Protein AF-A0A1B9I381-F1 (afdb_monomer)

Mean predicted aligned error: 9.07 Å

Nearest PDB structures (foldseek):
  4pc4-assembly4_D  TM=5.841E-01  e=3.703E-03  Bombyx mori
  6uft-assembly1_A  TM=6.004E-01  e=4.016E-01  Clostridium botulinum
  6qns-assembly1_A  TM=5.391E-01  e=5.257E-01  Clostridium botulinum
  1s0c-assembly1_A  TM=5.369E-01  e=7.262E-01  Clostridium botulinum

Secondary structure (DSSP, 8-state):
---------------PPPPB-EEEGGGTTSEEEEEGGG--STTEEEEEEE---TTSS-HHHHTTS-EE---TT--S-B--EETT-SS-EEEE--SSS-SS-S--EEEEPPSSS--GGG-EEE-TT-BEEE--SSGGG-EEEEEE-SPPTT--TTTTT-BEEEEEE--S-TTSBEEE-

Sequence (177 aa):
MFVKALFGLLPFLSSALAVMMISPVASEGELCLTVKDKQAIAGAKVQLEPCLVEADSSISKSKYQQWNDINKNGEGLQQIVLANSGDKLCLDKGADDSEFGSGLTIENCGNPKPTPAQLWLYREQQWLMTSFDDESRWRCLDAELESTANDSQKDRNVKDVRTYTCGATSNQSWDIQ

pLDDT: mean 81.0, std 16.48, range [39.28, 96.62]

Foldseek 3Di:
DDDDDDPDDDPPPPPDWDKKWKAQVVCVQQWTWFFPPLDPAAPTAIWIAGQDDPVPPPPSRNLRRIWTFDDQVWDFWTWIFRPPDPATWTWFQADPPDLFHPHTHIHHADPPDGDLRRTWTQDPLQWTWGDDPDPQSIWTWFWQQDDDPPDDPVCNRITGITTHHDDSDSRRHIDMD

InterPro domains:
  IPR035992 Ricin B-like lectins [SSF50370] (28-176)

Structure (mmCIF, N/CA/C/O backbone):
data_AF-A0A1B9I381-F1
#
_entry.id   AF-A0A1B9I381-F1
#
loop_
_atom_site.group_PDB
_atom_site.id
_atom_site.type_symbol
_atom_site.label_atom_id
_atom_site.label_alt_id
_atom_site.label_comp_id
_atom_site.label_asym_id
_atom_site.label_entity_id
_atom_site.label_seq_id
_atom_site.pdbx_PDB_ins_code
_atom_site.Cartn_x
_atom_site.Cartn_y
_atom_site.Cartn_z
_atom_site.occupancy
_atom_site.B_iso_or_equiv
_atom_site.auth_seq_id
_atom_site.auth_comp_id
_atom_site.auth_asym_id
_atom_site.auth_atom_id
_atom_site.pdbx_PDB_model_num
ATOM 1 N N . MET A 1 1 ? 21.183 39.386 48.872 1.00 42.75 1 MET A N 1
ATOM 2 C CA . MET A 1 1 ? 21.364 38.964 47.466 1.00 42.75 1 MET A CA 1
ATOM 3 C C . MET A 1 1 ? 20.235 38.004 47.125 1.00 42.75 1 MET A C 1
ATOM 5 O O . MET A 1 1 ? 20.178 36.944 47.727 1.00 42.75 1 MET A O 1
ATOM 9 N N . PHE A 1 2 ? 19.299 38.398 46.258 1.00 3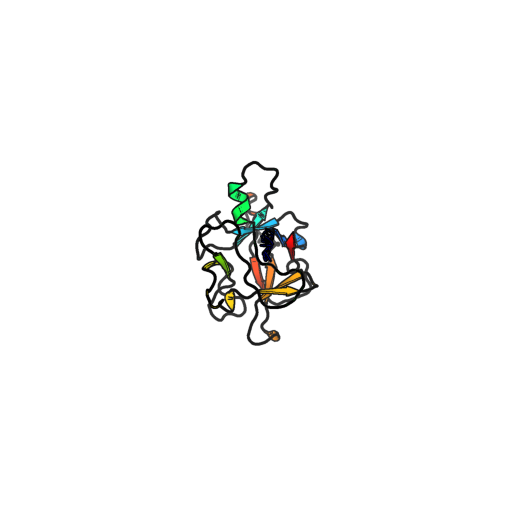9.28 2 PHE A N 1
ATOM 10 C CA . PHE A 1 2 ? 18.191 37.540 45.822 1.00 39.28 2 PHE A CA 1
ATOM 11 C C . PHE A 1 2 ? 18.537 36.919 44.468 1.00 39.28 2 PHE A C 1
ATOM 13 O O . PHE A 1 2 ? 18.754 37.636 43.493 1.00 39.28 2 PHE A O 1
ATOM 20 N N . VAL A 1 3 ? 18.595 35.590 44.424 1.00 43.41 3 VAL A N 1
ATOM 21 C CA . VAL A 1 3 ? 18.757 34.805 43.198 1.00 43.41 3 VAL A CA 1
ATOM 22 C C . VAL A 1 3 ? 17.397 34.774 42.496 1.00 43.41 3 VAL A C 1
ATOM 24 O O . VAL A 1 3 ? 16.466 34.130 42.973 1.00 43.41 3 VAL A O 1
ATOM 27 N N . LYS A 1 4 ? 17.251 35.509 41.388 1.00 45.97 4 LYS A N 1
ATOM 28 C CA . LYS A 1 4 ? 16.092 35.377 40.494 1.00 45.97 4 LYS A CA 1
ATOM 29 C C . LYS A 1 4 ? 16.303 34.144 39.616 1.00 45.97 4 LYS A C 1
ATOM 31 O O . LYS A 1 4 ? 17.108 34.182 38.692 1.00 45.97 4 LYS A O 1
ATOM 36 N N . ALA A 1 5 ? 15.582 33.068 39.908 1.00 51.03 5 ALA A N 1
ATOM 37 C CA . ALA A 1 5 ? 15.451 31.935 39.003 1.00 51.03 5 ALA A CA 1
ATOM 38 C C . ALA A 1 5 ? 14.494 32.318 37.860 1.00 51.03 5 ALA A C 1
ATOM 40 O O . ALA A 1 5 ? 13.307 32.547 38.092 1.00 51.03 5 ALA A O 1
ATOM 41 N N . LEU A 1 6 ? 15.015 32.417 36.635 1.00 48.12 6 LEU A N 1
ATOM 42 C CA . LEU A 1 6 ? 14.191 32.413 35.429 1.00 48.12 6 LEU A CA 1
ATOM 43 C C . LEU A 1 6 ? 13.782 30.964 35.143 1.00 48.12 6 LEU A C 1
ATOM 45 O O . LEU A 1 6 ? 14.604 30.160 34.711 1.00 48.12 6 LEU A O 1
ATOM 49 N N . PHE A 1 7 ? 12.508 30.642 35.354 1.00 51.91 7 PHE A N 1
ATOM 50 C CA . PHE A 1 7 ? 11.889 29.472 34.740 1.00 51.91 7 PHE A CA 1
ATOM 51 C C . PHE A 1 7 ? 11.556 29.827 33.289 1.00 51.91 7 PHE A C 1
ATOM 53 O O . PHE A 1 7 ? 10.558 30.488 33.008 1.00 51.91 7 PHE A O 1
ATOM 60 N N . GLY A 1 8 ? 12.438 29.436 32.370 1.00 46.78 8 GLY A N 1
ATOM 61 C CA . GLY A 1 8 ? 12.152 29.451 30.942 1.00 46.78 8 GLY A CA 1
ATOM 62 C C . GLY A 1 8 ? 11.140 28.356 30.617 1.00 46.78 8 GLY A C 1
ATOM 63 O O . GLY A 1 8 ? 11.456 27.173 30.709 1.00 46.78 8 GLY A O 1
ATOM 64 N N . LEU A 1 9 ? 9.921 28.756 30.258 1.00 52.53 9 LEU A N 1
ATOM 65 C CA . LEU A 1 9 ? 8.936 27.894 29.611 1.00 52.53 9 LEU A CA 1
ATOM 66 C C . LEU A 1 9 ? 9.490 27.486 28.242 1.00 52.53 9 LEU A C 1
ATOM 68 O O . LEU A 1 9 ? 9.530 28.298 27.319 1.00 52.53 9 LEU A O 1
ATOM 72 N N . LEU A 1 10 ? 9.941 26.238 28.119 1.00 49.81 10 LEU A N 1
ATOM 73 C CA . LEU A 1 10 ? 10.184 25.625 26.818 1.00 49.81 10 LEU A CA 1
ATOM 74 C C . LEU A 1 10 ? 8.829 25.466 26.110 1.00 49.81 10 LEU A C 1
ATOM 76 O O . LEU A 1 10 ? 7.930 24.842 26.681 1.00 49.81 10 LEU A O 1
ATOM 80 N N . PRO A 1 11 ? 8.644 26.008 24.894 1.00 50.44 11 PRO A N 1
ATOM 81 C CA . PRO A 1 11 ? 7.476 25.681 24.100 1.00 50.44 11 PRO A CA 1
ATOM 82 C C . PRO A 1 11 ? 7.588 24.210 23.696 1.00 50.44 11 PRO A C 1
ATOM 84 O O . PRO A 1 11 ? 8.523 23.813 23.000 1.00 50.44 11 PRO A O 1
ATOM 87 N N . PHE A 1 12 ? 6.641 23.391 24.147 1.00 47.53 12 PHE A N 1
ATOM 88 C CA . PHE A 1 12 ? 6.425 22.073 23.568 1.00 47.53 12 PHE A CA 1
ATOM 89 C C . PHE A 1 12 ? 6.021 22.289 22.107 1.00 47.53 12 PHE A C 1
ATOM 91 O O . PHE A 1 12 ? 4.885 22.661 21.813 1.00 47.53 12 PHE A O 1
ATOM 98 N N . LEU A 1 13 ? 6.972 22.115 21.189 1.00 43.28 13 LEU A N 1
ATOM 99 C CA . LEU A 1 13 ? 6.688 21.955 19.770 1.00 43.28 13 LEU A CA 1
ATOM 100 C C . LEU A 1 13 ? 5.905 20.648 19.634 1.00 43.28 13 LEU A C 1
ATOM 102 O O . LEU A 1 13 ? 6.479 19.564 19.601 1.00 43.28 13 LEU A O 1
ATOM 106 N N . SER A 1 14 ? 4.579 20.753 19.639 1.00 43.62 14 SER A N 1
ATOM 107 C CA . SER A 1 14 ? 3.701 19.650 19.278 1.00 43.62 14 SER A CA 1
ATOM 108 C C . SER A 1 14 ? 3.928 19.369 17.796 1.00 43.62 14 SER A C 1
ATOM 110 O O . SER A 1 14 ? 3.407 20.090 16.948 1.00 43.62 14 SER A O 1
ATOM 112 N N . SER A 1 15 ? 4.744 18.365 17.476 1.00 49.31 15 SER A N 1
ATOM 113 C CA . SER A 1 15 ? 4.882 17.853 16.115 1.00 49.31 15 SER A CA 1
ATOM 114 C C . SER A 1 15 ? 3.515 17.341 15.668 1.00 49.31 15 SER A C 1
ATOM 116 O O . SER A 1 15 ? 3.093 16.258 16.067 1.00 49.31 15 SER A O 1
ATOM 118 N N . ALA A 1 16 ? 2.778 18.146 14.904 1.00 55.69 16 ALA A N 1
ATOM 119 C CA . ALA A 1 16 ? 1.582 17.672 14.230 1.00 55.69 16 ALA A CA 1
ATOM 120 C C . ALA A 1 16 ? 2.017 16.560 13.268 1.00 55.69 16 ALA A C 1
ATOM 122 O O . ALA A 1 16 ? 2.850 16.797 12.392 1.00 55.69 16 ALA A O 1
ATOM 123 N N . LEU A 1 17 ? 1.511 15.343 13.473 1.00 64.19 17 LEU A N 1
ATOM 124 C CA . LEU A 1 17 ? 1.692 14.265 12.508 1.00 64.19 17 LEU A CA 1
ATOM 125 C C . LEU A 1 17 ? 1.019 14.705 11.207 1.00 64.19 17 LEU A C 1
ATOM 127 O O . LEU A 1 17 ? -0.155 15.079 11.212 1.00 64.19 17 LEU A O 1
ATOM 131 N N . ALA A 1 18 ? 1.781 14.721 10.116 1.00 70.31 18 ALA A N 1
ATOM 132 C CA . ALA A 1 18 ? 1.242 15.036 8.805 1.00 70.31 18 ALA A CA 1
ATOM 133 C C . ALA A 1 18 ? 0.369 13.865 8.342 1.00 70.31 18 ALA A C 1
ATOM 135 O O . ALA A 1 18 ? 0.866 12.750 8.182 1.00 70.31 18 ALA A O 1
ATOM 136 N N . VAL A 1 19 ? -0.920 14.145 8.156 1.00 82.56 19 VAL A N 1
ATOM 137 C CA . VAL A 1 19 ? -1.882 13.228 7.546 1.00 82.56 19 VAL A CA 1
ATOM 138 C C . VAL A 1 19 ? -1.735 13.326 6.037 1.00 82.56 19 VAL A C 1
ATOM 140 O O . VAL A 1 19 ? -1.750 14.432 5.502 1.00 82.56 19 VAL A O 1
ATOM 143 N N . MET A 1 20 ? -1.589 12.183 5.376 1.00 88.94 20 MET A N 1
ATOM 144 C CA . MET A 1 20 ? -1.297 12.092 3.951 1.00 88.94 20 MET A CA 1
ATOM 145 C C . MET A 1 20 ? -2.285 11.179 3.226 1.00 88.94 20 MET A C 1
ATOM 147 O O . MET A 1 20 ? -2.812 10.230 3.807 1.00 88.94 20 MET A O 1
ATOM 151 N N . MET A 1 21 ? -2.500 11.428 1.939 1.00 91.69 21 MET A N 1
ATOM 152 C CA . MET A 1 21 ? -3.136 10.479 1.023 1.00 91.69 21 MET A CA 1
ATOM 153 C C . MET A 1 21 ? -2.066 9.753 0.207 1.00 91.69 21 MET A C 1
ATOM 155 O O . MET A 1 21 ? -1.033 10.330 -0.125 1.00 91.69 21 MET A O 1
ATOM 159 N N . ILE A 1 22 ? -2.311 8.483 -0.116 1.00 94.56 22 ILE A N 1
ATOM 160 C CA . ILE A 1 22 ? -1.420 7.665 -0.948 1.00 94.56 22 ILE A CA 1
ATOM 161 C C . ILE A 1 22 ? -2.163 7.342 -2.244 1.00 94.56 22 ILE A C 1
ATOM 163 O O . ILE A 1 22 ? -3.204 6.687 -2.197 1.00 94.56 22 ILE A O 1
ATOM 167 N N . SER A 1 23 ? -1.643 7.778 -3.388 1.00 94.69 23 SER A N 1
ATOM 168 C CA . SER A 1 23 ? -2.262 7.603 -4.708 1.00 94.69 23 SER A CA 1
ATOM 169 C C . SER A 1 23 ? -1.253 7.034 -5.706 1.00 94.69 23 SER A C 1
ATOM 171 O O . SER A 1 23 ? -0.111 7.485 -5.717 1.00 94.69 23 SER A O 1
ATOM 173 N N . PRO A 1 24 ? -1.601 6.049 -6.553 1.00 94.44 24 PRO A N 1
ATOM 174 C CA . PRO A 1 24 ? -0.678 5.592 -7.579 1.00 94.44 24 PRO A CA 1
ATOM 175 C C . PRO A 1 24 ? -0.537 6.668 -8.658 1.00 94.44 24 PRO A C 1
ATOM 177 O O . PRO A 1 24 ? -1.535 7.199 -9.153 1.00 94.44 24 PRO A O 1
ATOM 180 N N . VAL A 1 25 ? 0.699 6.939 -9.081 1.00 93.94 25 VAL A N 1
ATOM 181 C CA . VAL A 1 25 ? 1.025 7.939 -10.113 1.00 93.94 25 VAL A CA 1
ATOM 182 C C . VAL A 1 25 ? 0.275 7.652 -11.415 1.00 93.94 25 VAL A C 1
ATOM 184 O O . VAL A 1 25 ? -0.209 8.574 -12.062 1.00 93.94 25 VAL A O 1
ATOM 187 N N . ALA A 1 26 ? 0.101 6.375 -11.770 1.00 91.06 26 ALA A N 1
ATOM 188 C CA . ALA A 1 26 ? -0.675 5.958 -12.939 1.00 91.06 26 ALA A CA 1
ATOM 189 C C . ALA A 1 26 ? -2.168 6.340 -12.905 1.00 91.06 26 ALA A C 1
ATOM 191 O O . ALA A 1 26 ? -2.816 6.290 -13.945 1.00 91.06 26 ALA A O 1
ATOM 192 N N . SER A 1 27 ? -2.720 6.693 -11.739 1.00 89.50 27 SER A N 1
ATOM 193 C CA . SER A 1 27 ? -4.096 7.195 -11.620 1.00 89.50 27 SER A CA 1
ATOM 194 C C . SER A 1 27 ? -4.200 8.718 -11.680 1.00 89.50 27 SER A C 1
ATOM 196 O O . SER A 1 27 ? -5.296 9.239 -11.534 1.00 89.50 27 SER A O 1
ATOM 198 N N . GLU A 1 28 ? -3.082 9.436 -11.831 1.00 88.00 28 GLU A N 1
ATOM 199 C CA . GLU A 1 28 ? -3.052 10.906 -11.901 1.00 88.00 28 GLU A CA 1
ATOM 200 C C . GLU A 1 28 ? -3.755 11.605 -10.713 1.00 88.00 28 GLU A C 1
ATOM 202 O O . G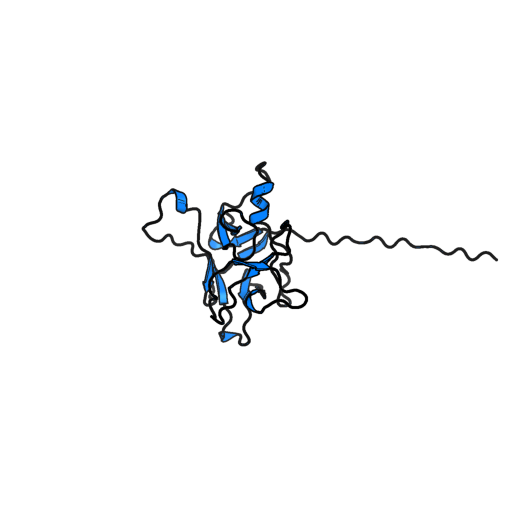LU A 1 28 ? -4.285 12.706 -10.843 1.00 88.00 28 GLU A O 1
ATOM 207 N N . GLY A 1 29 ? -3.753 10.974 -9.531 1.00 83.94 29 GLY A N 1
ATOM 208 C CA . GLY A 1 29 ? -4.399 11.504 -8.326 1.00 83.94 29 GLY A CA 1
ATOM 209 C C . GLY A 1 29 ? -5.899 11.208 -8.215 1.00 83.94 29 GLY A C 1
ATOM 210 O O . GLY A 1 29 ? -6.551 11.721 -7.307 1.00 83.94 29 GLY A O 1
ATOM 211 N N . GLU A 1 30 ? -6.472 10.394 -9.107 1.00 89.25 30 GLU A N 1
ATOM 212 C CA . GLU A 1 30 ? -7.898 10.053 -9.066 1.00 89.25 30 GLU A CA 1
ATOM 213 C C . GLU A 1 30 ? -8.227 8.985 -8.018 1.00 89.25 30 GLU A C 1
ATOM 215 O O . GLU A 1 30 ? -9.319 9.003 -7.446 1.00 89.25 30 GLU A O 1
ATOM 220 N N . LEU A 1 31 ? -7.303 8.054 -7.760 1.00 92.69 31 LEU A N 1
ATOM 221 C CA . LEU A 1 31 ? -7.517 6.920 -6.863 1.00 92.69 31 LEU A CA 1
ATOM 222 C C . LEU A 1 31 ? -6.604 6.983 -5.638 1.00 92.69 31 LEU A C 1
ATOM 224 O O . LEU A 1 31 ? -5.418 7.273 -5.753 1.00 92.69 31 LEU A O 1
ATOM 228 N N . CYS A 1 32 ? -7.143 6.655 -4.468 1.00 93.94 32 CYS A N 1
ATOM 229 C CA . CYS A 1 32 ? -6.448 6.698 -3.187 1.00 93.94 32 CYS A CA 1
ATOM 230 C C . CYS A 1 32 ? -6.507 5.344 -2.474 1.00 93.94 32 CYS A C 1
ATOM 232 O O . CYS A 1 32 ? -7.538 4.661 -2.475 1.00 93.94 32 CYS A O 1
ATOM 234 N N . LEU A 1 33 ? -5.409 4.985 -1.807 1.00 95.88 33 LEU A N 1
ATOM 235 C CA . LEU A 1 33 ? -5.308 3.812 -0.947 1.00 95.88 33 LEU A CA 1
ATOM 236 C C . LEU A 1 33 ? -6.311 3.929 0.203 1.00 95.88 33 LEU A C 1
ATOM 238 O O . LEU A 1 33 ? -6.211 4.818 1.047 1.00 95.88 33 LEU A O 1
ATOM 242 N N . THR A 1 34 ? -7.286 3.029 0.211 1.00 94.88 34 THR A N 1
ATOM 243 C CA . THR A 1 34 ? -8.494 3.105 1.027 1.00 94.88 34 THR A CA 1
ATOM 244 C C . THR A 1 34 ? -8.734 1.790 1.754 1.00 94.88 34 THR A C 1
ATOM 246 O O . THR A 1 34 ? -8.677 0.714 1.159 1.00 94.88 34 THR A O 1
ATOM 249 N N . VAL A 1 35 ? -9.085 1.860 3.035 1.00 95.12 35 VAL A N 1
ATOM 250 C CA . VAL A 1 35 ? -9.575 0.695 3.781 1.00 95.12 35 VAL A CA 1
ATOM 251 C C . VAL A 1 35 ? -10.949 0.286 3.252 1.00 95.12 35 VAL A C 1
ATOM 253 O O . VAL A 1 35 ? -11.915 1.057 3.306 1.00 95.12 35 VAL A O 1
ATOM 256 N N . LYS A 1 36 ? -11.034 -0.948 2.754 1.00 91.69 36 LYS A N 1
ATOM 257 C CA . LYS A 1 36 ? -12.227 -1.526 2.141 1.00 91.69 36 LYS A CA 1
ATOM 258 C C . LYS A 1 36 ? -13.410 -1.516 3.105 1.00 91.69 36 LYS A C 1
ATOM 260 O O . LYS A 1 36 ? -13.258 -1.643 4.320 1.00 91.69 36 LYS A O 1
ATOM 265 N N . ASP A 1 37 ? -14.602 -1.319 2.545 1.00 88.06 37 ASP A N 1
ATOM 266 C CA . ASP A 1 37 ? -15.884 -1.269 3.260 1.00 88.06 37 ASP A CA 1
ATOM 267 C C . ASP A 1 37 ? -15.958 -0.221 4.383 1.00 88.06 37 ASP A C 1
ATOM 269 O O . ASP A 1 37 ? -16.946 -0.169 5.118 1.00 88.06 37 ASP A O 1
ATOM 273 N N . LYS A 1 38 ? -14.950 0.659 4.497 1.00 87.25 38 LYS A N 1
ATOM 274 C CA . LYS A 1 38 ? -14.898 1.751 5.477 1.00 87.25 38 LYS A CA 1
ATOM 275 C C . LYS A 1 38 ? -14.963 1.211 6.909 1.00 87.25 38 LYS A C 1
ATOM 277 O O . LYS A 1 38 ? -15.620 1.775 7.787 1.00 87.25 38 LYS A O 1
ATOM 282 N N . GLN A 1 39 ? -14.251 0.109 7.149 1.00 88.69 39 GLN A N 1
ATOM 283 C CA . GLN A 1 39 ? -14.119 -0.525 8.460 1.00 88.69 39 GLN A CA 1
ATOM 284 C C . GLN A 1 39 ? -12.663 -0.488 8.920 1.00 88.69 39 GLN A C 1
ATOM 286 O O . GLN A 1 39 ? -11.832 -1.247 8.442 1.00 88.69 39 GLN A O 1
ATOM 291 N N . ALA A 1 40 ? -12.352 0.394 9.871 1.00 92.25 40 ALA A N 1
ATOM 292 C CA . ALA A 1 40 ? -11.022 0.496 10.468 1.00 92.25 40 ALA A CA 1
ATOM 293 C C . ALA A 1 40 ? -10.871 -0.544 11.592 1.00 92.25 40 ALA A C 1
ATOM 295 O O . ALA A 1 40 ? -10.905 -0.193 12.769 1.00 92.25 40 ALA A O 1
ATOM 296 N N . ILE A 1 41 ? -10.787 -1.821 11.215 1.00 93.88 41 ILE A N 1
ATOM 297 C CA . ILE A 1 41 ? -10.566 -2.960 12.115 1.00 93.88 41 ILE A CA 1
ATOM 298 C C . ILE A 1 41 ? -9.407 -3.810 11.592 1.00 93.88 41 ILE A C 1
ATOM 300 O O . ILE A 1 41 ? -9.190 -3.875 10.383 1.00 93.88 41 ILE A O 1
ATOM 304 N N . ALA A 1 42 ? -8.682 -4.472 12.491 1.00 94.88 42 ALA A N 1
ATOM 305 C CA . ALA A 1 42 ? -7.637 -5.421 12.115 1.00 94.88 42 ALA A CA 1
ATOM 306 C C . ALA A 1 42 ? -8.192 -6.524 11.186 1.00 94.88 42 ALA A C 1
ATOM 308 O O . ALA A 1 42 ? -9.300 -7.025 11.401 1.00 94.88 42 ALA A O 1
ATOM 309 N N . GLY A 1 43 ? -7.445 -6.865 10.138 1.00 94.50 43 GLY A N 1
ATOM 310 C CA . GLY A 1 43 ? -7.836 -7.793 9.078 1.00 94.50 43 GLY A CA 1
ATOM 311 C C . GLY A 1 43 ? -8.666 -7.173 7.950 1.00 94.50 43 GLY A C 1
ATOM 312 O O . GLY A 1 43 ? -8.949 -7.855 6.961 1.00 94.50 43 GLY A O 1
ATOM 313 N N . ALA A 1 44 ? -9.067 -5.899 8.048 1.00 95.31 44 ALA A N 1
ATOM 314 C CA . ALA A 1 44 ? -9.785 -5.244 6.958 1.00 95.31 44 ALA A CA 1
ATOM 315 C C . ALA A 1 44 ? -8.870 -5.072 5.740 1.00 95.31 44 ALA A C 1
ATOM 317 O O . ALA A 1 44 ? -7.724 -4.644 5.861 1.00 95.31 44 ALA A O 1
ATOM 318 N N . LYS A 1 45 ? -9.386 -5.405 4.553 1.00 95.44 45 LYS A N 1
ATOM 319 C CA . LYS A 1 45 ? -8.638 -5.295 3.295 1.00 95.44 45 LYS A CA 1
ATOM 320 C C . LYS A 1 45 ? -8.404 -3.841 2.901 1.00 95.44 45 LYS A C 1
ATOM 322 O O . LYS A 1 45 ? -9.158 -2.951 3.291 1.00 95.44 45 LYS A O 1
ATOM 327 N N . VAL A 1 46 ? -7.406 -3.625 2.057 1.00 95.38 46 VAL A N 1
ATOM 328 C CA . VAL A 1 46 ? -7.126 -2.331 1.429 1.00 95.38 46 VAL A CA 1
ATOM 329 C C . VAL A 1 46 ? -7.395 -2.427 -0.073 1.00 95.38 46 VAL A C 1
ATOM 331 O O . VAL A 1 46 ? -7.201 -3.479 -0.677 1.00 95.38 46 VAL A O 1
ATOM 334 N N . GLN A 1 47 ? -7.892 -1.346 -0.664 1.00 94.75 47 GLN A N 1
ATOM 335 C CA . GLN A 1 47 ? -8.169 -1.214 -2.094 1.00 94.75 47 GLN A CA 1
ATOM 336 C C . GLN A 1 47 ? -7.911 0.228 -2.542 1.00 94.75 47 GLN A C 1
ATOM 338 O O . GLN A 1 47 ? -7.576 1.091 -1.732 1.00 94.75 47 GLN A O 1
ATOM 343 N N . LEU A 1 48 ? -8.089 0.510 -3.822 1.00 94.12 48 LEU A N 1
ATOM 344 C CA . LEU A 1 48 ? -8.101 1.860 -4.365 1.00 94.12 48 LEU A CA 1
ATOM 345 C C . LEU A 1 48 ? -9.552 2.289 -4.603 1.00 94.12 48 LEU A C 1
ATOM 347 O O . LEU A 1 48 ? -10.313 1.563 -5.235 1.00 94.12 48 LEU A O 1
ATOM 351 N N . GLU A 1 49 ? -9.932 3.462 -4.103 1.00 92.44 49 GLU A N 1
ATOM 352 C CA . GLU A 1 49 ? -11.221 4.126 -4.369 1.00 92.44 49 GLU A CA 1
ATOM 353 C C . GLU A 1 49 ? -10.959 5.553 -4.862 1.00 92.44 49 GLU A C 1
ATOM 355 O O . GLU A 1 49 ? -9.855 6.054 -4.648 1.00 92.44 49 GLU A O 1
ATOM 360 N N . PRO A 1 50 ? -11.948 6.255 -5.450 1.00 91.38 50 PRO A N 1
ATOM 361 C CA . PRO A 1 50 ? -11.800 7.671 -5.747 1.00 91.38 50 PRO A CA 1
ATOM 362 C C . PRO A 1 50 ? -11.337 8.456 -4.519 1.00 91.38 50 PRO A C 1
ATOM 364 O O . PRO A 1 50 ? -11.879 8.281 -3.419 1.00 91.38 50 PRO A O 1
ATOM 367 N N . CYS A 1 51 ? -10.338 9.312 -4.712 1.00 88.75 51 CYS A N 1
ATOM 368 C CA . CYS A 1 51 ? -9.840 10.182 -3.657 1.00 88.75 51 CYS A CA 1
ATOM 369 C C . CYS A 1 51 ? -10.957 11.107 -3.159 1.00 88.75 51 CYS A C 1
ATOM 371 O O . CYS A 1 51 ? -11.613 11.808 -3.933 1.00 88.75 51 CYS A O 1
ATOM 373 N N . LEU A 1 52 ? -11.184 11.115 -1.848 1.00 86.06 52 LEU A N 1
ATOM 374 C CA . LEU A 1 52 ? -12.149 11.995 -1.203 1.00 86.06 52 LEU A CA 1
ATOM 375 C C . LEU A 1 52 ? -11.443 13.293 -0.813 1.00 86.06 52 LEU A C 1
ATOM 377 O O . LEU A 1 52 ? -10.765 13.361 0.210 1.00 86.06 52 LEU A O 1
ATOM 381 N N . VAL A 1 53 ? -11.612 14.333 -1.629 1.00 70.06 53 VAL A N 1
ATOM 382 C CA . VAL A 1 53 ? -11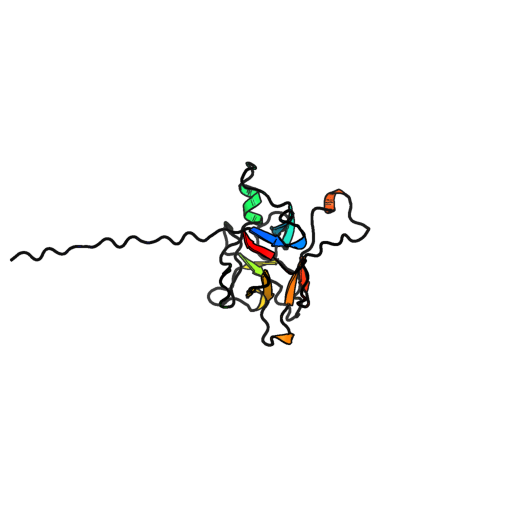.072 15.665 -1.332 1.00 70.06 53 VAL A CA 1
ATOM 383 C C . VAL A 1 53 ? -11.843 16.278 -0.156 1.00 70.06 53 VAL A C 1
ATOM 385 O O . VAL A 1 53 ? -13.072 16.220 -0.117 1.00 70.06 53 VAL A O 1
ATOM 388 N N . GLU A 1 54 ? -11.136 16.914 0.785 1.00 58.00 54 GLU A N 1
ATOM 389 C CA . GLU A 1 54 ? -11.695 17.494 2.025 1.00 58.00 54 GLU A CA 1
ATOM 390 C C . GLU A 1 54 ? -1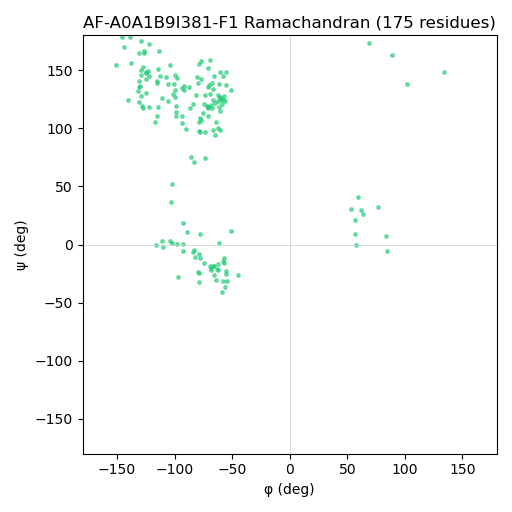2.819 18.533 1.821 1.00 58.00 54 GLU A C 1
ATOM 392 O O . GLU A 1 54 ? -13.506 18.899 2.774 1.00 58.00 54 GLU A O 1
ATOM 397 N N . ALA A 1 55 ? -13.038 19.000 0.587 1.00 51.75 55 ALA A N 1
ATOM 398 C CA . ALA A 1 55 ? -14.132 19.903 0.236 1.00 51.75 55 ALA A CA 1
ATOM 399 C C . ALA A 1 55 ? -15.520 19.242 0.329 1.00 51.75 55 ALA A C 1
ATOM 401 O O . ALA A 1 55 ? -16.519 19.947 0.491 1.00 51.75 55 ALA A O 1
ATOM 402 N N . ASP A 1 56 ? -15.597 17.909 0.257 1.00 50.06 56 ASP A N 1
ATOM 403 C CA . ASP A 1 56 ? -16.854 17.195 0.435 1.00 50.06 56 ASP A CA 1
ATOM 404 C C . ASP A 1 56 ? -17.100 16.923 1.922 1.00 50.06 56 ASP A C 1
ATOM 406 O O . ASP A 1 56 ? -16.372 16.187 2.584 1.00 50.06 56 ASP A O 1
ATOM 410 N N . SER A 1 57 ? -18.185 17.507 2.434 1.00 41.66 57 SER A N 1
ATOM 411 C CA . SER A 1 57 ? -18.703 17.486 3.818 1.00 41.66 57 SER A CA 1
ATOM 412 C C . SER A 1 57 ? -18.870 16.114 4.515 1.00 41.66 57 SER A C 1
ATOM 414 O O . SER A 1 57 ? -19.449 16.031 5.597 1.00 41.66 57 SER A O 1
ATOM 416 N N . SER A 1 58 ? -18.333 15.027 3.959 1.00 52.34 58 SER A N 1
ATOM 417 C CA . SER A 1 58 ? -18.234 13.707 4.585 1.00 52.34 58 SER A CA 1
ATOM 418 C C . SER A 1 58 ? -16.827 13.412 5.123 1.00 52.34 58 SER A C 1
ATOM 420 O O . SER A 1 58 ? -16.275 12.341 4.881 1.00 52.34 58 SER A O 1
ATOM 422 N N . ILE A 1 59 ? -16.276 14.328 5.929 1.00 56.44 59 ILE A N 1
ATOM 423 C CA . ILE A 1 59 ? -14.997 14.188 6.670 1.00 56.44 59 ILE A CA 1
ATOM 424 C C . ILE A 1 59 ? -14.873 12.814 7.369 1.00 56.44 59 ILE A C 1
ATOM 426 O O . ILE A 1 59 ? -13.786 12.278 7.559 1.00 56.44 59 ILE A O 1
ATOM 430 N N . SER A 1 60 ? -15.995 12.171 7.713 1.00 62.09 60 SER A N 1
ATOM 431 C CA . SER A 1 60 ? -16.000 10.834 8.313 1.00 62.09 60 SER A CA 1
ATOM 432 C C . SER A 1 60 ? -15.545 9.700 7.384 1.00 62.09 60 SER A C 1
ATOM 434 O O . SER A 1 60 ? -15.242 8.621 7.889 1.00 62.09 60 SER A O 1
ATOM 436 N N . LYS A 1 61 ? -15.579 9.878 6.056 1.00 64.88 61 LYS A N 1
ATOM 437 C CA . LYS A 1 61 ? -15.209 8.852 5.066 1.00 64.88 61 LYS A CA 1
ATOM 438 C C . LYS A 1 61 ? -13.772 9.007 4.570 1.00 64.88 61 LYS A C 1
ATOM 440 O O . LYS A 1 61 ? -13.161 7.996 4.243 1.00 64.88 61 LYS A O 1
ATOM 445 N N . SER A 1 62 ? -13.219 10.220 4.564 1.00 78.81 62 SER A N 1
ATOM 446 C CA . SER A 1 62 ? -11.818 10.442 4.182 1.00 78.81 62 SER A CA 1
ATOM 447 C C . SER A 1 62 ? -10.839 9.801 5.167 1.00 78.81 62 SER A C 1
ATOM 449 O O . SER A 1 62 ? -9.772 9.372 4.753 1.00 78.81 62 SER A O 1
ATOM 451 N N . LYS A 1 63 ? -11.219 9.604 6.440 1.00 86.62 63 LYS A N 1
ATOM 452 C CA . LYS A 1 63 ? -10.369 8.930 7.445 1.00 86.62 63 LYS A CA 1
ATOM 453 C C . LYS A 1 63 ? -9.888 7.526 7.045 1.00 86.62 63 LYS A C 1
ATOM 455 O O . LYS A 1 63 ? -8.888 7.059 7.564 1.00 86.62 63 LYS A O 1
ATOM 460 N N . TYR A 1 64 ? -10.592 6.846 6.137 1.00 92.19 64 TYR A N 1
ATOM 461 C CA . TYR A 1 64 ? -10.195 5.526 5.629 1.00 92.19 64 TYR A CA 1
ATOM 462 C C . TYR A 1 64 ? -9.162 5.599 4.494 1.00 92.19 64 TYR A C 1
ATOM 464 O O . TYR A 1 64 ? -8.721 4.555 4.026 1.00 92.19 64 TYR A O 1
ATOM 472 N N . GLN A 1 65 ? -8.819 6.808 4.044 1.00 93.00 65 GLN A N 1
ATOM 473 C CA . GLN A 1 65 ? -7.841 7.119 2.992 1.00 93.00 65 GLN A CA 1
ATOM 474 C C . GLN A 1 65 ? -6.647 7.925 3.522 1.00 93.00 65 GLN A C 1
ATOM 476 O O . GLN A 1 65 ? -5.764 8.314 2.762 1.00 93.00 65 GLN A O 1
ATOM 481 N N . GLN A 1 66 ? -6.655 8.225 4.820 1.00 92.25 66 GLN A N 1
ATOM 482 C CA . GLN A 1 66 ? -5.692 9.088 5.480 1.00 92.25 66 GLN A CA 1
ATOM 483 C C . GLN A 1 66 ? -4.646 8.236 6.195 1.00 92.25 66 GLN A C 1
ATOM 485 O O . GLN A 1 66 ? -4.989 7.380 7.007 1.00 92.25 66 GLN A O 1
ATOM 490 N N . TRP A 1 67 ? -3.374 8.496 5.923 1.00 93.62 67 TRP A N 1
ATOM 491 C CA . TRP A 1 67 ? -2.237 7.716 6.401 1.00 93.62 67 TRP A CA 1
ATOM 492 C C . TRP A 1 67 ? -1.189 8.626 7.052 1.00 93.62 67 TRP A C 1
ATOM 494 O O . TRP A 1 67 ? -0.996 9.763 6.637 1.00 93.62 67 TRP A O 1
ATOM 504 N N . ASN A 1 68 ? -0.510 8.124 8.076 1.00 92.06 68 ASN A N 1
ATOM 505 C CA . ASN A 1 68 ? 0.510 8.815 8.863 1.00 92.06 68 ASN A CA 1
ATOM 506 C C . ASN A 1 68 ? 1.843 8.054 8.815 1.00 92.06 68 ASN A C 1
ATOM 508 O O . ASN A 1 68 ? 1.914 6.911 8.358 1.00 92.06 68 ASN A O 1
ATOM 512 N N . ASP A 1 69 ? 2.878 8.687 9.373 1.00 86.56 69 ASP A N 1
ATOM 513 C CA . ASP A 1 69 ? 4.202 8.103 9.631 1.00 86.56 69 ASP A CA 1
ATOM 514 C C . ASP A 1 69 ? 4.973 7.687 8.362 1.00 86.56 69 ASP A C 1
ATOM 516 O O . ASP A 1 69 ? 5.856 6.833 8.407 1.00 86.56 69 ASP A O 1
ATOM 520 N N . ILE A 1 70 ? 4.689 8.340 7.226 1.00 86.62 70 ILE A N 1
ATOM 521 C CA . ILE A 1 70 ? 5.409 8.109 5.970 1.00 86.62 70 ILE A CA 1
ATOM 522 C C . ILE A 1 70 ? 6.572 9.100 5.815 1.00 86.62 70 ILE A C 1
ATOM 524 O O . ILE A 1 70 ? 6.400 10.275 5.491 1.00 86.62 70 ILE A O 1
ATOM 528 N N . ASN A 1 71 ? 7.790 8.621 6.028 1.00 85.31 71 ASN A N 1
ATOM 529 C CA . ASN A 1 71 ? 9.042 9.326 5.801 1.00 85.31 71 ASN A CA 1
ATOM 530 C C . ASN A 1 71 ? 9.344 9.433 4.298 1.00 85.31 71 ASN A C 1
ATOM 532 O O . ASN A 1 71 ? 9.917 8.527 3.689 1.00 85.31 71 ASN A O 1
ATOM 536 N N . LYS A 1 72 ? 8.993 10.582 3.708 1.00 79.62 72 LYS A N 1
ATOM 537 C CA . LYS A 1 72 ? 9.309 10.914 2.306 1.00 79.62 72 LYS A CA 1
ATOM 538 C C . LYS A 1 72 ? 10.806 11.166 2.065 1.00 79.62 72 LYS A C 1
ATOM 540 O O . LYS A 1 72 ? 11.252 11.089 0.928 1.00 79.62 72 LYS A O 1
ATOM 545 N N . ASN A 1 73 ? 11.577 11.443 3.121 1.00 71.62 73 ASN A N 1
ATOM 546 C CA . ASN A 1 73 ? 12.988 11.835 3.035 1.00 71.62 73 ASN A CA 1
ATOM 547 C C . ASN A 1 73 ? 13.957 10.639 3.055 1.00 71.62 73 ASN A C 1
ATOM 549 O O . ASN A 1 73 ? 15.163 10.834 3.157 1.00 71.62 73 ASN A O 1
ATOM 553 N N . GLY A 1 74 ? 13.439 9.412 2.923 1.00 61.88 74 GLY A N 1
ATOM 554 C CA . GLY A 1 74 ? 14.220 8.287 2.411 1.00 61.88 74 GLY A CA 1
ATOM 555 C C . GLY A 1 74 ? 15.224 7.648 3.369 1.00 61.88 74 GLY A C 1
ATOM 556 O O . GLY A 1 74 ? 16.234 7.122 2.904 1.00 61.88 74 GLY A O 1
ATOM 557 N N . GLU A 1 75 ? 14.951 7.613 4.675 1.00 69.38 75 GLU A N 1
ATOM 558 C CA . GLU A 1 75 ? 15.784 6.850 5.612 1.00 69.38 75 GLU A CA 1
ATOM 559 C C . GLU A 1 75 ? 14.948 5.901 6.480 1.00 69.38 75 GLU A C 1
ATOM 561 O O . GLU A 1 75 ? 14.100 6.325 7.266 1.00 69.38 75 GLU A O 1
ATOM 566 N N . GLY A 1 76 ? 15.241 4.603 6.352 1.00 83.19 76 GLY A N 1
ATOM 567 C CA . GLY A 1 76 ? 14.772 3.556 7.258 1.00 83.19 76 GLY A CA 1
ATOM 568 C C . GLY A 1 76 ? 13.431 2.912 6.907 1.00 83.19 76 GLY A C 1
ATOM 569 O O . GLY A 1 76 ? 12.642 3.412 6.110 1.00 83.19 76 GLY A O 1
ATOM 570 N N . LEU A 1 77 ? 13.200 1.754 7.526 1.00 89.75 77 LEU A N 1
ATOM 571 C CA . LEU A 1 77 ? 11.917 1.064 7.482 1.00 89.75 77 LEU A CA 1
ATOM 572 C C . LEU A 1 77 ? 10.922 1.731 8.430 1.00 89.75 77 LEU A C 1
ATOM 574 O O . LEU A 1 77 ? 11.284 2.114 9.543 1.00 89.75 77 LEU A O 1
ATOM 578 N N . GLN A 1 78 ? 9.666 1.803 8.007 1.00 91.12 78 GLN A N 1
ATOM 579 C CA . GLN A 1 78 ? 8.596 2.481 8.726 1.00 91.12 78 GLN A CA 1
ATOM 580 C C . GLN A 1 78 ? 7.299 1.686 8.719 1.00 91.12 78 GLN A C 1
ATOM 582 O O . GLN A 1 78 ? 7.039 0.883 7.826 1.00 91.12 78 GLN A O 1
ATOM 587 N N . GLN A 1 79 ? 6.465 1.961 9.712 1.00 93.25 79 GLN A N 1
ATOM 588 C CA . GLN A 1 79 ? 5.064 1.576 9.693 1.00 93.25 79 GLN A CA 1
ATOM 589 C C . GLN A 1 79 ? 4.259 2.678 9.007 1.00 93.25 79 GLN A C 1
ATOM 591 O O . GLN A 1 79 ? 4.452 3.849 9.310 1.00 93.25 79 GLN A O 1
ATOM 596 N N . ILE A 1 80 ? 3.337 2.302 8.125 1.00 94.94 80 ILE A N 1
ATOM 597 C CA . ILE A 1 80 ? 2.381 3.236 7.519 1.00 94.94 80 ILE A CA 1
ATOM 598 C C . ILE A 1 80 ? 1.078 3.093 8.292 1.00 94.94 80 ILE A C 1
ATOM 600 O O . ILE A 1 80 ? 0.445 2.038 8.252 1.00 94.94 80 ILE A O 1
ATOM 604 N N . VAL A 1 81 ? 0.715 4.124 9.049 1.00 95.31 81 VAL A N 1
ATOM 605 C CA . VAL A 1 81 ? -0.357 4.051 10.052 1.00 95.31 81 VAL A CA 1
ATOM 606 C C . VAL A 1 81 ? -1.632 4.654 9.481 1.00 95.31 81 VAL A C 1
ATOM 608 O O . VAL A 1 81 ? -1.593 5.753 8.941 1.00 95.31 81 VAL A O 1
ATOM 611 N N . LEU A 1 82 ? -2.774 3.984 9.622 1.00 94.94 82 LEU A N 1
ATOM 612 C CA . LEU A 1 82 ? -4.068 4.581 9.302 1.00 94.94 82 LEU A CA 1
ATOM 613 C C . LEU A 1 82 ? -4.331 5.743 10.268 1.00 94.94 82 LEU A C 1
ATOM 615 O O . LEU A 1 82 ? -4.331 5.574 11.488 1.00 94.94 82 LEU A O 1
ATOM 619 N N . ALA A 1 83 ? -4.533 6.940 9.734 1.00 89.38 83 ALA A N 1
ATOM 620 C CA . ALA A 1 83 ? -4.818 8.107 10.547 1.00 89.38 83 ALA A CA 1
ATOM 621 C C . ALA A 1 83 ? -6.222 8.011 11.156 1.00 89.38 83 ALA A C 1
ATOM 623 O O . ALA A 1 83 ? -7.144 7.435 10.580 1.00 89.38 83 ALA A O 1
ATOM 624 N N . ASN A 1 84 ? -6.409 8.648 12.314 1.00 82.56 84 ASN A N 1
ATOM 625 C CA . ASN A 1 84 ? -7.726 8.830 12.933 1.00 82.56 84 ASN A CA 1
ATOM 626 C C . ASN A 1 84 ? -8.504 7.521 13.209 1.00 82.56 84 ASN A C 1
ATOM 628 O O . ASN A 1 84 ? -9.730 7.549 13.368 1.00 82.56 84 ASN A O 1
ATOM 632 N N . SER A 1 85 ? -7.819 6.377 13.294 1.00 80.94 85 SER A N 1
ATOM 633 C CA . SER A 1 85 ? -8.386 5.137 13.820 1.00 80.94 85 SER A CA 1
ATOM 634 C C . SER A 1 85 ? -8.362 5.149 15.352 1.00 80.94 85 SER A C 1
ATOM 636 O O . SER A 1 85 ? -7.456 5.705 15.970 1.00 80.94 85 SER A O 1
ATOM 638 N N . GLY A 1 86 ? -9.392 4.568 15.981 1.00 79.69 86 GLY A N 1
ATOM 639 C CA . GLY A 1 86 ? -9.448 4.452 17.446 1.00 79.69 86 GLY A CA 1
ATOM 640 C C . GLY A 1 86 ? -8.331 3.564 18.006 1.00 79.69 86 GLY A C 1
ATOM 641 O O . GLY A 1 86 ? -7.824 3.831 19.092 1.00 79.69 86 GLY A O 1
ATOM 642 N N . ASP A 1 87 ? -7.914 2.572 17.217 1.00 86.25 87 ASP A N 1
ATOM 643 C CA . ASP A 1 87 ? -6.755 1.712 17.456 1.00 86.25 87 ASP A CA 1
ATOM 644 C C . ASP A 1 87 ? -5.592 2.121 16.547 1.00 86.25 87 ASP A C 1
ATOM 646 O O . ASP A 1 87 ? -5.815 2.659 15.464 1.00 86.25 87 ASP A O 1
ATOM 650 N N . LYS A 1 88 ? -4.341 1.849 16.933 1.00 92.12 88 LYS A N 1
ATOM 651 C CA . LYS A 1 88 ? -3.189 2.093 16.049 1.00 92.12 88 LYS A CA 1
ATOM 652 C C . LYS A 1 88 ? -3.109 0.966 15.012 1.00 92.12 88 LYS A C 1
ATOM 654 O O . LYS A 1 88 ? -2.584 -0.106 15.316 1.00 92.12 88 LYS A O 1
ATOM 659 N N . LEU A 1 89 ? -3.646 1.207 13.816 1.00 96.12 89 LEU A N 1
ATOM 660 C CA . LEU A 1 89 ? -3.705 0.232 12.723 1.00 96.12 89 LEU A CA 1
ATOM 661 C C . LEU A 1 89 ? -2.680 0.575 11.638 1.00 96.12 89 LEU A C 1
ATOM 663 O O . LEU A 1 89 ? -2.504 1.742 11.300 1.00 96.12 89 LEU A O 1
ATOM 667 N N . CYS A 1 90 ? -1.995 -0.432 11.109 1.00 96.31 90 CYS A N 1
ATOM 668 C CA . CYS A 1 90 ? -0.884 -0.304 10.172 1.00 96.31 90 CYS A CA 1
ATOM 669 C C . CYS A 1 90 ? -1.176 -1.061 8.882 1.00 96.31 90 CYS A C 1
ATOM 671 O O . CYS A 1 90 ? -1.750 -2.146 8.937 1.00 96.31 90 CYS A O 1
ATOM 673 N N . LEU A 1 91 ? -0.721 -0.526 7.749 1.00 96.56 91 LEU A N 1
ATOM 674 C CA . LEU A 1 91 ? -0.689 -1.256 6.486 1.00 96.56 91 LEU A CA 1
ATOM 675 C C . LEU A 1 91 ? 0.179 -2.512 6.642 1.00 96.56 91 LEU A C 1
ATOM 677 O O . LEU A 1 91 ? 1.353 -2.425 7.015 1.00 96.56 91 LEU A O 1
ATOM 681 N N . ASP A 1 92 ? -0.402 -3.664 6.339 1.00 95.25 92 ASP A N 1
ATOM 682 C CA . ASP A 1 92 ? 0.200 -4.979 6.515 1.00 95.25 92 ASP A CA 1
ATOM 683 C C . ASP A 1 92 ? 0.070 -5.766 5.208 1.00 95.25 92 ASP A C 1
ATOM 685 O O . ASP A 1 92 ? -1.011 -5.855 4.625 1.00 95.25 92 ASP A O 1
ATOM 689 N N . LYS A 1 93 ? 1.182 -6.309 4.707 1.00 92.31 93 LYS A N 1
ATOM 690 C CA . LYS A 1 93 ? 1.179 -7.112 3.472 1.00 92.31 93 LYS A CA 1
ATOM 691 C C . LYS A 1 93 ? 0.672 -8.547 3.674 1.00 92.31 93 LYS A C 1
ATOM 693 O O . LYS A 1 93 ? 0.499 -9.264 2.691 1.00 92.31 93 LYS A O 1
ATOM 698 N N . GLY A 1 94 ? 0.517 -8.990 4.919 1.00 88.62 94 GLY A N 1
ATOM 699 C CA . GLY A 1 94 ? 0.279 -10.376 5.301 1.00 88.62 94 GLY A CA 1
ATOM 700 C C . GLY A 1 94 ? 1.541 -11.073 5.827 1.00 88.62 94 GLY A C 1
ATOM 701 O O . GLY A 1 94 ? 2.646 -10.930 5.284 1.00 88.62 94 GLY A O 1
ATOM 702 N N . ALA A 1 95 ? 1.359 -11.847 6.902 1.00 75.94 95 ALA A N 1
ATOM 703 C CA . ALA A 1 95 ? 2.406 -12.544 7.655 1.00 75.94 95 ALA A CA 1
ATOM 704 C C . ALA A 1 95 ? 2.471 -14.060 7.360 1.00 75.94 95 ALA A C 1
ATOM 706 O O . ALA A 1 95 ? 2.709 -14.861 8.258 1.00 75.94 95 ALA A O 1
ATOM 707 N N . ASP A 1 96 ? 2.228 -14.468 6.115 1.00 74.81 96 ASP A N 1
ATOM 708 C CA . ASP A 1 96 ? 2.199 -15.871 5.670 1.00 74.81 96 ASP A CA 1
ATOM 709 C C . ASP A 1 96 ? 3.550 -16.384 5.131 1.00 74.81 96 ASP A C 1
ATOM 711 O O . ASP A 1 96 ? 3.590 -17.364 4.391 1.00 74.81 96 ASP A O 1
ATOM 715 N N . ASP A 1 97 ? 4.653 -15.701 5.456 1.00 72.94 97 ASP A N 1
ATOM 716 C CA . ASP A 1 97 ? 6.015 -15.920 4.931 1.00 72.94 97 ASP A CA 1
ATOM 717 C C . ASP A 1 97 ? 6.158 -15.818 3.395 1.00 72.94 97 ASP A C 1
ATOM 719 O O . ASP A 1 97 ? 7.270 -15.908 2.860 1.00 72.94 97 ASP A O 1
ATOM 723 N N . SER A 1 98 ? 5.060 -15.551 2.678 1.00 82.44 98 SER A N 1
ATOM 724 C CA . SER A 1 98 ? 5.056 -15.295 1.244 1.00 82.44 98 SER A CA 1
ATOM 725 C C . SER A 1 98 ? 5.760 -13.979 0.943 1.00 82.44 98 SER A C 1
ATOM 727 O O . SER A 1 98 ? 5.563 -12.955 1.610 1.00 82.44 98 SER A O 1
ATOM 729 N N . GLU A 1 99 ? 6.547 -13.988 -0.131 1.00 80.50 99 GLU A N 1
ATOM 730 C CA . GLU A 1 99 ? 7.165 -12.778 -0.671 1.00 80.50 99 GLU A CA 1
ATOM 731 C C . GLU A 1 99 ? 6.101 -11.752 -1.063 1.00 80.50 99 GLU A C 1
ATOM 733 O O . GLU A 1 99 ? 6.236 -10.575 -0.752 1.00 80.50 99 GLU A O 1
ATOM 738 N N . PHE A 1 100 ? 5.003 -12.221 -1.659 1.00 83.88 100 PHE A N 1
ATOM 739 C CA . PHE A 1 100 ? 3.872 -11.390 -2.076 1.00 83.88 100 PHE A CA 1
ATOM 740 C C . PHE A 1 100 ? 2.891 -11.077 -0.932 1.00 83.88 100 PHE A C 1
ATOM 742 O O . PHE A 1 100 ? 2.004 -10.233 -1.078 1.00 83.88 100 PHE A O 1
ATOM 749 N N . GLY A 1 101 ? 3.055 -11.752 0.209 1.00 81.38 101 GLY A N 1
ATOM 750 C CA . GLY A 1 101 ? 2.089 -11.741 1.299 1.00 81.38 101 GLY A CA 1
ATOM 751 C C . GLY A 1 101 ? 0.774 -12.457 0.959 1.00 81.38 101 GLY A C 1
ATOM 752 O O . GLY A 1 101 ? 0.538 -12.865 -0.182 1.00 81.38 101 GLY A O 1
ATOM 753 N N . SER A 1 102 ? -0.096 -12.590 1.959 1.00 81.94 102 SER A N 1
ATOM 754 C CA . SER A 1 102 ? -1.430 -13.196 1.828 1.00 81.94 102 SER A CA 1
ATOM 755 C C . SER A 1 102 ? -2.500 -12.213 1.338 1.00 81.94 102 SER A C 1
ATOM 757 O O . SER A 1 102 ? -3.638 -12.613 1.075 1.00 81.94 102 SER A O 1
ATOM 759 N N . GLY A 1 103 ? -2.146 -10.931 1.215 1.00 86.88 103 GLY A N 1
ATOM 760 C CA . GLY A 1 103 ? -3.019 -9.849 0.771 1.00 86.88 103 GLY A CA 1
ATOM 761 C C . GLY A 1 103 ? -2.903 -8.623 1.671 1.00 86.88 103 GLY A C 1
ATOM 762 O O . GLY A 1 103 ? -2.668 -8.742 2.870 1.00 86.88 103 GLY A O 1
ATOM 763 N N . LEU A 1 104 ? -3.086 -7.437 1.086 1.00 93.94 104 LEU A N 1
ATOM 764 C CA . LEU A 1 104 ? -2.961 -6.181 1.819 1.00 93.94 104 LEU A CA 1
ATOM 765 C C . LEU A 1 104 ? -4.160 -5.933 2.727 1.00 93.94 104 LEU A C 1
ATOM 767 O O . LEU A 1 104 ? -5.307 -5.820 2.274 1.00 93.94 104 LEU A O 1
ATOM 771 N N . THR A 1 105 ? -3.868 -5.803 4.012 1.00 95.81 105 THR A N 1
ATOM 772 C CA . THR A 1 105 ? -4.829 -5.474 5.058 1.00 95.81 105 THR A CA 1
ATOM 773 C C . THR A 1 105 ? -4.317 -4.316 5.907 1.00 95.81 105 THR A C 1
ATOM 775 O O . THR A 1 105 ? -3.207 -3.810 5.732 1.00 95.81 105 THR A O 1
ATOM 778 N N . ILE A 1 106 ? -5.160 -3.860 6.824 1.00 96.62 106 ILE A N 1
ATOM 779 C CA . ILE A 1 106 ? -4.716 -3.142 8.010 1.00 96.62 106 ILE A CA 1
ATOM 780 C C . ILE A 1 106 ? -4.720 -4.092 9.205 1.00 96.62 106 ILE A C 1
ATOM 782 O O . ILE A 1 106 ? -5.659 -4.861 9.393 1.00 96.62 106 ILE A O 1
ATOM 786 N N . GLU A 1 107 ? -3.692 -4.023 10.038 1.00 96.12 107 GLU A N 1
ATOM 787 C CA . GLU A 1 107 ? -3.548 -4.836 11.248 1.00 96.12 107 GLU A CA 1
ATOM 788 C C . GLU A 1 107 ? -3.188 -3.966 12.445 1.00 96.12 107 GLU A C 1
ATOM 790 O O . GLU A 1 107 ? -2.758 -2.825 12.290 1.00 96.12 107 GLU A O 1
ATOM 795 N N . ASN A 1 108 ? -3.318 -4.502 13.660 1.00 96.00 108 ASN A N 1
ATOM 796 C CA . ASN A 1 108 ? -2.762 -3.829 14.833 1.00 96.00 108 ASN A CA 1
ATOM 797 C C . ASN A 1 108 ? -1.261 -3.600 14.630 1.00 96.00 108 ASN A C 1
ATOM 799 O O . ASN A 1 108 ? -0.503 -4.549 14.408 1.00 96.00 108 ASN A O 1
ATOM 803 N N . CYS A 1 109 ? -0.824 -2.346 14.728 1.00 94.94 109 CYS A N 1
ATOM 804 C CA . CYS A 1 109 ? 0.588 -2.011 14.636 1.00 94.94 109 CYS A CA 1
ATOM 805 C C . CYS A 1 109 ? 1.370 -2.761 15.721 1.00 94.94 109 CYS A C 1
ATOM 807 O O . CYS A 1 109 ? 1.079 -2.627 16.912 1.00 94.94 109 CYS A O 1
ATOM 809 N N . GLY A 1 110 ? 2.396 -3.513 15.325 1.00 90.38 110 GLY A N 1
ATOM 810 C CA . GLY A 1 110 ? 3.290 -4.185 16.259 1.00 90.38 110 GLY A CA 1
ATOM 811 C C . GLY A 1 110 ? 3.968 -3.170 17.180 1.00 90.38 110 GLY A C 1
ATOM 812 O O . GLY A 1 110 ? 4.648 -2.255 16.718 1.00 90.38 110 GLY A O 1
ATOM 813 N N . ASN A 1 111 ? 3.766 -3.330 18.487 1.00 85.25 111 ASN A N 1
ATOM 814 C CA . ASN A 1 111 ? 4.295 -2.463 19.538 1.00 85.25 111 ASN A CA 1
ATOM 815 C C . ASN A 1 111 ? 4.732 -3.347 20.724 1.00 85.25 111 ASN A C 1
ATOM 817 O O . ASN A 1 111 ? 3.918 -4.142 21.196 1.00 85.25 111 ASN A O 1
ATOM 821 N N . PRO A 1 112 ? 5.992 -3.276 21.202 1.00 82.44 112 PRO A N 1
ATOM 822 C CA . PRO A 1 112 ? 7.052 -2.321 20.844 1.00 82.44 112 PRO A CA 1
ATOM 823 C C . PRO A 1 112 ? 7.783 -2.617 19.534 1.00 82.44 112 PRO A C 1
ATOM 825 O O . PRO A 1 112 ? 8.601 -1.808 19.105 1.00 82.44 112 PRO A O 1
ATOM 828 N N . LYS A 1 113 ? 7.529 -3.770 18.910 1.00 87.56 113 LYS A N 1
ATOM 829 C CA . LYS A 1 113 ? 8.261 -4.214 17.725 1.00 87.56 113 LYS A CA 1
ATOM 830 C C . LYS A 1 113 ? 7.300 -4.464 16.555 1.00 87.56 113 LYS A C 1
ATOM 832 O O . LYS A 1 113 ? 6.458 -5.355 16.679 1.00 87.56 113 LYS A O 1
ATOM 837 N N . PRO A 1 114 ? 7.435 -3.734 15.434 1.00 90.38 114 PRO A N 1
ATOM 838 C CA . PRO A 1 114 ? 6.719 -4.034 14.196 1.00 90.38 114 PRO A CA 1
ATOM 839 C C . PRO A 1 114 ? 7.071 -5.426 13.663 1.00 90.38 114 PRO A C 1
ATOM 841 O O . PRO A 1 114 ? 8.204 -5.895 13.827 1.00 90.38 114 PRO A O 1
ATOM 844 N N . THR A 1 115 ? 6.122 -6.082 12.998 1.00 90.25 115 THR A N 1
ATOM 845 C CA . THR A 1 115 ? 6.405 -7.305 12.233 1.00 90.25 115 THR A CA 1
ATOM 846 C C . THR A 1 115 ? 7.045 -6.936 10.887 1.00 90.25 115 THR A C 1
ATO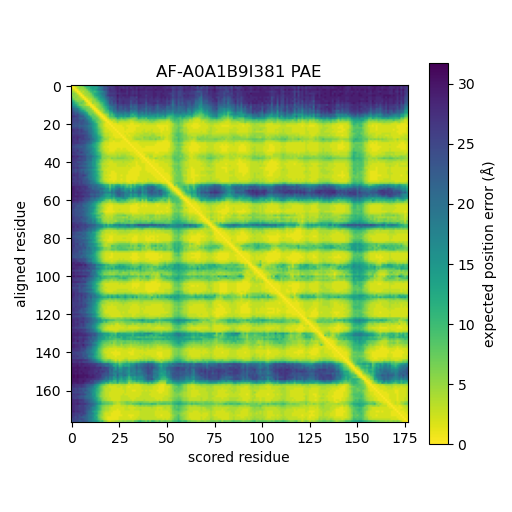M 848 O O . THR A 1 115 ? 6.797 -5.840 10.382 1.00 90.25 115 THR A O 1
ATOM 851 N N . PRO A 1 116 ? 7.828 -7.829 10.251 1.00 88.75 116 PRO A N 1
ATOM 852 C CA . PRO A 1 116 ? 8.346 -7.583 8.901 1.00 88.75 116 PRO A CA 1
ATOM 853 C C . PRO A 1 116 ? 7.254 -7.248 7.873 1.00 88.75 116 PRO A C 1
ATOM 855 O O . PRO A 1 116 ? 7.483 -6.453 6.969 1.00 88.75 116 PRO A O 1
ATOM 858 N N . ALA A 1 117 ? 6.045 -7.794 8.042 1.00 91.06 117 ALA A N 1
ATOM 859 C CA . ALA A 1 117 ? 4.902 -7.526 7.170 1.00 91.06 117 ALA A CA 1
ATOM 860 C C . ALA A 1 117 ? 4.371 -6.079 7.245 1.00 91.06 117 ALA A C 1
ATOM 862 O O . ALA A 1 117 ? 3.693 -5.631 6.323 1.00 91.06 117 ALA A O 1
ATOM 863 N N . GLN A 1 118 ? 4.720 -5.345 8.307 1.00 93.44 118 GLN A N 1
ATOM 864 C CA . GLN A 1 118 ? 4.334 -3.950 8.546 1.00 93.44 118 GLN A CA 1
ATOM 86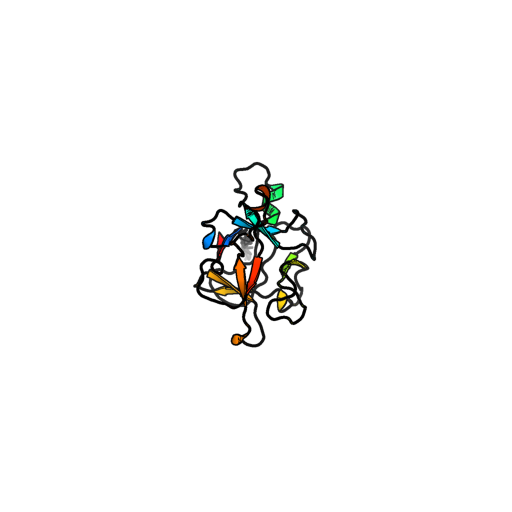5 C C . GLN A 1 118 ? 5.465 -2.955 8.268 1.00 93.44 118 GLN A C 1
ATOM 867 O O . GLN A 1 118 ? 5.310 -1.764 8.541 1.00 93.44 118 GLN A O 1
ATOM 872 N N . LEU A 1 119 ? 6.623 -3.431 7.798 1.00 92.00 119 LEU A N 1
ATOM 873 C CA . LEU A 1 119 ? 7.792 -2.600 7.540 1.00 92.00 119 LEU A CA 1
ATOM 874 C C . LEU A 1 119 ? 7.887 -2.247 6.058 1.00 92.00 119 LEU A C 1
ATOM 876 O O . LEU A 1 119 ? 8.158 -3.094 5.203 1.00 92.00 119 LEU A O 1
ATOM 880 N N . TRP A 1 120 ? 7.723 -0.957 5.796 1.00 93.19 120 TRP A N 1
ATOM 881 C CA . TRP A 1 120 ? 7.726 -0.351 4.476 1.00 93.19 120 TRP A CA 1
ATOM 882 C C . TRP A 1 120 ? 8.924 0.580 4.311 1.00 93.19 120 TRP A C 1
ATOM 884 O O . TRP A 1 120 ? 9.395 1.184 5.269 1.00 93.19 120 TRP A O 1
ATOM 894 N N . LEU A 1 121 ? 9.404 0.729 3.086 1.00 91.81 121 LEU A N 1
ATOM 895 C CA . LEU A 1 121 ? 10.442 1.673 2.701 1.00 91.81 121 LEU A CA 1
ATOM 896 C C . LEU A 1 121 ? 9.914 2.544 1.568 1.00 91.81 121 LEU A C 1
ATOM 898 O O . LEU A 1 121 ? 9.416 2.010 0.581 1.00 91.81 121 LEU A O 1
ATOM 902 N N . TYR A 1 122 ? 10.048 3.863 1.694 1.00 90.94 122 TYR A N 1
ATOM 903 C CA . TYR A 1 122 ? 9.749 4.797 0.611 1.00 90.94 122 TYR A CA 1
ATOM 904 C C . TYR A 1 122 ? 11.052 5.346 0.014 1.00 90.94 122 TYR A C 1
ATOM 906 O O . TYR A 1 122 ? 11.896 5.866 0.745 1.00 90.94 122 TYR A O 1
ATOM 914 N N . ARG A 1 123 ? 11.250 5.182 -1.301 1.00 85.12 123 ARG A N 1
ATOM 915 C CA . ARG A 1 123 ? 12.486 5.551 -2.031 1.00 85.12 123 ARG A CA 1
ATOM 916 C C . ARG A 1 123 ? 12.243 6.691 -3.025 1.00 85.12 123 ARG A C 1
ATOM 918 O O . ARG A 1 123 ? 11.106 6.981 -3.378 1.00 85.12 123 ARG A O 1
ATOM 925 N N . GLU A 1 124 ? 13.327 7.285 -3.530 1.00 74.62 124 GLU A N 1
ATOM 926 C CA . GLU A 1 124 ? 13.320 8.423 -4.471 1.00 74.62 124 GLU A CA 1
ATOM 927 C C . GLU A 1 124 ? 12.503 8.183 -5.756 1.00 74.62 124 GLU A C 1
ATOM 929 O O . GLU A 1 124 ? 11.985 9.132 -6.335 1.00 74.62 1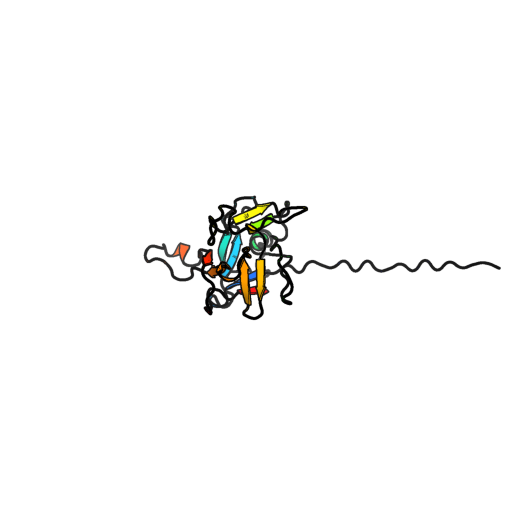24 GLU A O 1
ATOM 934 N N . GLN A 1 125 ? 12.320 6.927 -6.182 1.00 79.25 125 GLN A N 1
ATOM 935 C CA . GLN A 1 125 ? 11.454 6.549 -7.314 1.00 79.25 125 GLN A CA 1
ATOM 936 C C . GLN A 1 125 ? 9.952 6.535 -6.963 1.00 79.25 125 GLN A C 1
ATOM 938 O O . GLN A 1 125 ? 9.126 6.071 -7.753 1.00 79.25 125 GLN A O 1
ATOM 943 N N . GLN A 1 126 ? 9.600 7.033 -5.774 1.00 89.81 126 GLN A N 1
ATOM 944 C CA . GLN A 1 126 ? 8.254 7.030 -5.206 1.00 89.81 126 GLN A CA 1
ATOM 945 C C . GLN A 1 126 ? 7.695 5.618 -4.986 1.00 89.81 126 GLN A C 1
ATOM 947 O O . GLN A 1 126 ? 6.493 5.385 -5.071 1.00 89.81 126 GLN A O 1
ATOM 952 N N . TRP A 1 127 ? 8.568 4.645 -4.728 1.00 91.56 127 TRP A N 1
ATOM 953 C CA . TRP A 1 127 ? 8.159 3.262 -4.492 1.00 91.56 127 TRP A CA 1
ATOM 954 C C . TRP A 1 127 ? 7.933 3.012 -3.013 1.00 91.56 127 TRP A C 1
ATOM 956 O O . TRP A 1 127 ? 8.801 3.329 -2.202 1.00 91.56 127 TRP A O 1
ATOM 966 N N . LEU A 1 128 ? 6.807 2.381 -2.686 1.00 93.19 128 LEU A N 1
ATOM 967 C CA . LEU A 1 128 ? 6.557 1.778 -1.382 1.00 93.19 128 LEU A CA 1
ATOM 968 C C . LEU A 1 128 ? 6.952 0.304 -1.440 1.00 93.19 128 LEU A C 1
ATOM 970 O O . LEU A 1 128 ? 6.313 -0.488 -2.128 1.00 93.19 128 LEU A O 1
ATOM 974 N N . MET A 1 129 ? 8.022 -0.056 -0.738 1.00 92.06 129 MET A N 1
ATOM 975 C CA . MET A 1 129 ? 8.645 -1.376 -0.805 1.00 92.06 129 MET A CA 1
ATOM 976 C C . MET A 1 129 ? 8.526 -2.097 0.534 1.00 92.06 129 MET A C 1
ATOM 978 O O . MET A 1 129 ? 8.716 -1.484 1.579 1.00 92.06 129 MET A O 1
ATOM 982 N N . THR A 1 130 ? 8.268 -3.399 0.524 1.00 89.25 130 THR A N 1
ATOM 983 C CA . THR A 1 130 ? 8.275 -4.229 1.734 1.00 89.25 130 THR A CA 1
ATOM 984 C C . THR A 1 130 ? 9.649 -4.843 1.941 1.00 89.25 130 THR A C 1
ATOM 986 O O . THR A 1 130 ? 10.229 -5.386 0.994 1.00 89.25 130 THR A O 1
ATOM 989 N N . SER A 1 131 ? 10.137 -4.827 3.179 1.00 73.88 131 SER A N 1
ATOM 990 C CA . SER A 1 131 ? 11.421 -5.444 3.508 1.00 73.88 131 SER A CA 1
ATOM 991 C C . SER A 1 131 ? 11.316 -6.956 3.665 1.00 73.88 131 SER A C 1
ATOM 993 O O . SER A 1 131 ? 10.411 -7.472 4.320 1.00 73.88 131 SER A O 1
ATOM 995 N N . PHE A 1 132 ? 12.317 -7.643 3.130 1.00 70.00 132 PHE A N 1
ATOM 996 C CA . PHE A 1 132 ? 12.668 -9.014 3.475 1.00 70.00 132 PHE A CA 1
ATOM 997 C C . PHE A 1 132 ? 14.148 -9.056 3.850 1.00 70.00 132 PHE A C 1
ATOM 999 O O . PHE A 1 132 ? 14.892 -8.120 3.556 1.00 70.00 132 PHE A O 1
ATOM 1006 N N . ASP A 1 133 ? 14.576 -10.166 4.449 1.00 72.62 133 ASP A N 1
ATOM 1007 C CA . ASP A 1 133 ? 15.974 -10.395 4.843 1.00 72.62 133 ASP A CA 1
ATOM 1008 C C . ASP A 1 133 ? 16.973 -10.305 3.668 1.00 72.62 133 ASP A C 1
ATOM 1010 O O . ASP A 1 133 ? 18.177 -10.202 3.889 1.00 72.62 133 ASP A O 1
ATOM 1014 N N . ASP A 1 134 ? 16.481 -10.332 2.425 1.00 78.56 134 ASP A N 1
ATOM 1015 C CA . ASP A 1 134 ? 17.248 -10.204 1.187 1.00 78.56 134 ASP A CA 1
ATOM 1016 C C . ASP A 1 134 ? 16.591 -9.169 0.253 1.00 78.56 134 ASP A C 1
ATOM 1018 O O . ASP A 1 134 ? 15.383 -9.223 0.002 1.00 78.56 134 ASP A O 1
ATOM 1022 N N . GLU A 1 135 ? 17.397 -8.253 -0.293 1.00 78.00 135 GLU A N 1
ATOM 1023 C CA . GLU A 1 135 ? 16.974 -7.241 -1.270 1.00 78.00 135 GLU A CA 1
ATOM 1024 C C . GLU A 1 135 ? 16.363 -7.857 -2.535 1.00 78.00 135 GLU A C 1
ATOM 1026 O O . GLU A 1 135 ? 15.421 -7.300 -3.098 1.00 78.00 135 GLU A O 1
ATOM 103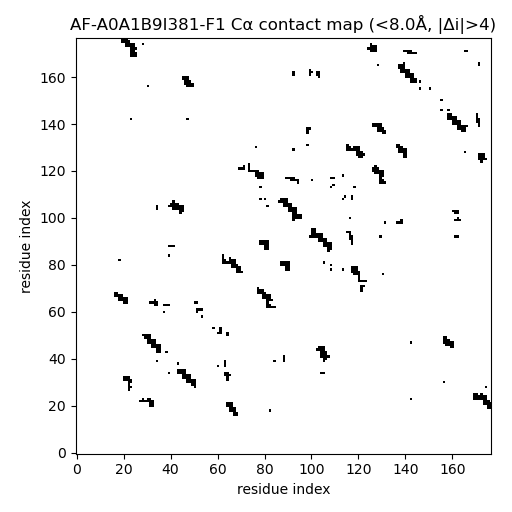1 N N . SER A 1 136 ? 16.810 -9.049 -2.953 1.00 80.94 136 SER A N 1
ATOM 1032 C CA . SER A 1 136 ? 16.230 -9.757 -4.109 1.00 80.94 136 SER A CA 1
ATOM 1033 C C . SER A 1 136 ? 14.752 -10.139 -3.901 1.00 80.94 136 SER A C 1
ATOM 1035 O O . SER A 1 136 ? 13.978 -10.342 -4.846 1.00 80.94 136 SER A O 1
ATOM 1037 N N . ARG A 1 137 ? 14.331 -10.196 -2.635 1.00 82.94 137 ARG A N 1
ATOM 1038 C CA . ARG A 1 137 ? 12.984 -10.573 -2.207 1.00 82.94 137 ARG A CA 1
ATOM 1039 C C . ARG A 1 137 ? 12.101 -9.366 -1.921 1.00 82.94 137 ARG A C 1
ATOM 1041 O O . ARG A 1 137 ? 10.933 -9.546 -1.592 1.00 82.94 137 ARG A O 1
ATOM 1048 N N . TRP A 1 138 ? 12.609 -8.146 -2.089 1.00 87.25 138 TRP A N 1
ATOM 1049 C CA . TRP A 1 138 ? 11.802 -6.943 -1.925 1.00 87.25 138 TRP A CA 1
ATOM 1050 C C . TRP A 1 138 ? 10.652 -6.917 -2.929 1.00 87.25 138 TRP A C 1
ATOM 1052 O O . TRP A 1 138 ? 10.798 -7.277 -4.103 1.00 87.25 138 TRP A O 1
ATOM 1062 N N . ARG A 1 139 ? 9.483 -6.504 -2.452 1.00 92.56 139 ARG A N 1
ATOM 1063 C CA . ARG A 1 139 ? 8.274 -6.349 -3.260 1.00 92.56 139 ARG A CA 1
ATOM 1064 C C . ARG A 1 139 ? 7.774 -4.927 -3.141 1.00 92.56 139 ARG A C 1
ATOM 1066 O O . ARG A 1 139 ? 7.989 -4.274 -2.124 1.00 92.56 139 ARG A O 1
ATOM 1073 N N . CYS A 1 140 ? 7.142 -4.455 -4.199 1.00 93.81 140 CYS A N 1
ATOM 1074 C CA . CYS A 1 140 ? 6.621 -3.107 -4.297 1.00 93.81 140 CYS A CA 1
ATOM 1075 C C . CYS A 1 140 ? 5.103 -3.154 -4.199 1.00 93.81 140 CYS A C 1
ATOM 1077 O O . CYS A 1 140 ? 4.477 -4.094 -4.691 1.00 93.81 140 CYS A O 1
ATOM 1079 N N . LEU A 1 141 ? 4.523 -2.142 -3.563 1.00 95.56 141 LEU A N 1
ATOM 1080 C CA . LEU A 1 141 ? 3.096 -1.883 -3.633 1.00 95.56 141 LEU A CA 1
ATOM 1081 C C . LEU A 1 141 ? 2.727 -1.618 -5.099 1.00 95.56 141 LEU A C 1
ATOM 1083 O O . LEU A 1 141 ? 3.350 -0.779 -5.749 1.00 95.56 141 LEU A O 1
ATOM 1087 N N . ASP A 1 142 ? 1.750 -2.353 -5.613 1.00 95.19 142 ASP A N 1
ATOM 1088 C CA . ASP A 1 142 ? 1.402 -2.417 -7.033 1.00 95.19 142 ASP A CA 1
ATOM 1089 C C . ASP A 1 142 ? -0.107 -2.211 -7.194 1.00 95.19 142 ASP A C 1
ATOM 1091 O O . ASP A 1 142 ? -0.913 -2.927 -6.591 1.00 95.19 142 ASP A O 1
ATOM 1095 N N . ALA A 1 143 ? -0.482 -1.197 -7.975 1.00 94.31 143 ALA A N 1
ATOM 1096 C CA . ALA A 1 143 ? -1.868 -0.893 -8.306 1.00 94.31 143 ALA A CA 1
ATOM 1097 C C . ALA A 1 143 ? -2.350 -1.749 -9.488 1.00 94.31 143 ALA A C 1
ATOM 1099 O O . ALA A 1 143 ? -1.828 -1.642 -10.602 1.00 94.31 143 ALA A O 1
ATOM 1100 N N . GLU A 1 144 ? -3.400 -2.546 -9.284 1.00 91.69 144 GLU A N 1
ATOM 1101 C CA . GLU A 1 144 ? -4.013 -3.353 -10.344 1.00 91.69 144 GLU A CA 1
ATOM 1102 C C . GLU A 1 144 ? -5.053 -2.523 -11.110 1.00 91.69 144 GLU A C 1
ATOM 1104 O O . GLU A 1 144 ? -6.262 -2.641 -10.915 1.00 91.69 144 GLU A O 1
ATOM 1109 N N . LEU A 1 145 ? -4.575 -1.613 -11.965 1.00 84.44 145 LEU A N 1
ATOM 1110 C CA . LEU A 1 145 ? -5.441 -0.646 -12.654 1.00 84.44 145 LEU A CA 1
ATOM 1111 C C . LEU A 1 145 ? -6.184 -1.229 -13.866 1.00 84.44 145 LEU A C 1
ATOM 1113 O O . LEU A 1 145 ? -7.259 -0.737 -14.232 1.00 84.44 145 LEU A O 1
ATOM 1117 N N . GLU A 1 146 ? -5.658 -2.288 -14.477 1.00 78.50 146 GLU A N 1
ATOM 1118 C CA . GLU A 1 146 ? -6.316 -2.956 -15.599 1.00 78.50 146 GLU A CA 1
ATOM 1119 C C . GLU A 1 146 ? -7.560 -3.710 -15.108 1.00 78.50 146 GLU A C 1
ATOM 1121 O O . GLU A 1 146 ? -7.481 -4.608 -14.276 1.00 78.50 146 GLU A O 1
ATOM 1126 N N . SER A 1 147 ? -8.742 -3.335 -15.609 1.00 59.28 147 SER A N 1
ATOM 1127 C CA . SER A 1 147 ? -9.979 -4.061 -15.303 1.00 59.28 147 SER A CA 1
ATOM 1128 C C . SER A 1 147 ? -9.950 -5.435 -15.962 1.00 59.28 147 SER A C 1
ATOM 1130 O O . SER A 1 147 ? -9.782 -5.523 -17.184 1.00 59.28 147 SER A O 1
ATOM 1132 N N . THR A 1 148 ? -10.220 -6.495 -15.204 1.00 53.94 148 THR A N 1
ATOM 1133 C CA . THR A 1 148 ? -10.585 -7.767 -15.834 1.00 53.94 148 THR A CA 1
ATOM 1134 C C . THR A 1 148 ? -11.932 -7.594 -16.548 1.00 53.94 148 THR A C 1
ATOM 1136 O O . THR A 1 148 ? -12.791 -6.825 -16.116 1.00 53.94 148 THR A O 1
ATOM 1139 N N . ALA A 1 149 ? -12.122 -8.259 -17.690 1.00 48.62 149 ALA A N 1
ATOM 1140 C CA . ALA A 1 149 ? -13.209 -7.984 -18.643 1.00 48.62 149 ALA A CA 1
ATOM 1141 C C . ALA A 1 149 ? -14.656 -8.171 -18.112 1.00 48.62 149 ALA A C 1
ATOM 1143 O O . ALA A 1 149 ? -15.605 -7.966 -18.867 1.00 48.62 149 ALA A O 1
ATOM 1144 N N . ASN A 1 150 ? -14.835 -8.539 -16.841 1.00 52.78 150 ASN A N 1
ATOM 1145 C CA . ASN A 1 150 ? -16.126 -8.835 -16.219 1.00 52.78 150 ASN A CA 1
ATOM 1146 C C . ASN A 1 150 ? -16.588 -7.809 -15.172 1.00 52.78 150 ASN A C 1
ATOM 1148 O O . ASN A 1 150 ? -17.655 -8.003 -14.589 1.00 52.78 150 ASN A O 1
ATOM 1152 N N . ASP A 1 151 ? -15.848 -6.721 -14.944 1.00 49.44 151 ASP A N 1
ATOM 1153 C CA . ASP A 1 151 ? -16.264 -5.730 -13.952 1.00 49.44 151 ASP A CA 1
ATOM 1154 C C . ASP A 1 151 ? -17.469 -4.919 -14.434 1.00 49.44 151 ASP A C 1
ATOM 1156 O O . ASP A 1 151 ? -17.453 -4.214 -15.454 1.00 49.44 151 ASP A O 1
ATOM 1160 N N . SER A 1 152 ? -18.548 -5.028 -13.659 1.00 47.34 152 SER A N 1
ATOM 1161 C CA . SER A 1 152 ? -19.741 -4.214 -13.819 1.00 47.34 152 SER A CA 1
ATOM 1162 C C . SER A 1 152 ? -19.356 -2.730 -13.773 1.00 47.34 152 SER A C 1
ATOM 1164 O O . SER A 1 152 ? -18.412 -2.323 -13.103 1.00 47.34 152 SER A O 1
ATOM 1166 N N . GLN A 1 153 ? -20.081 -1.875 -14.490 1.00 46.31 153 GLN A N 1
ATOM 1167 C CA . GLN A 1 153 ? -19.740 -0.454 -14.662 1.00 46.31 153 GLN A CA 1
ATOM 1168 C C . GLN A 1 153 ? -19.603 0.335 -13.336 1.00 46.31 153 GLN A C 1
ATOM 1170 O O . GLN A 1 153 ? -19.025 1.419 -13.333 1.00 46.31 153 GLN A O 1
ATOM 1175 N N . LYS A 1 154 ? -20.103 -0.218 -12.220 1.00 44.44 154 LYS A N 1
ATOM 1176 C CA . LYS A 1 154 ? -19.997 0.316 -10.854 1.00 44.44 154 LYS A CA 1
ATOM 1177 C C . LYS A 1 154 ? -18.640 0.027 -10.184 1.00 44.44 154 LYS A C 1
ATOM 1179 O O . LYS A 1 154 ? -18.246 0.792 -9.312 1.00 44.44 154 LYS A O 1
ATOM 1184 N N . ASP A 1 155 ? -17.923 -1.004 -10.629 1.00 57.38 155 ASP A N 1
ATOM 1185 C CA . ASP A 1 155 ? -16.624 -1.434 -10.086 1.00 57.38 155 ASP A CA 1
ATOM 1186 C C . ASP A 1 155 ? -15.426 -0.806 -10.814 1.00 57.38 155 ASP A C 1
ATOM 1188 O O . ASP A 1 155 ? -14.295 -0.935 -10.371 1.00 57.38 155 ASP A O 1
ATOM 1192 N N . ARG A 1 156 ? -15.637 -0.049 -11.901 1.00 59.56 156 ARG A N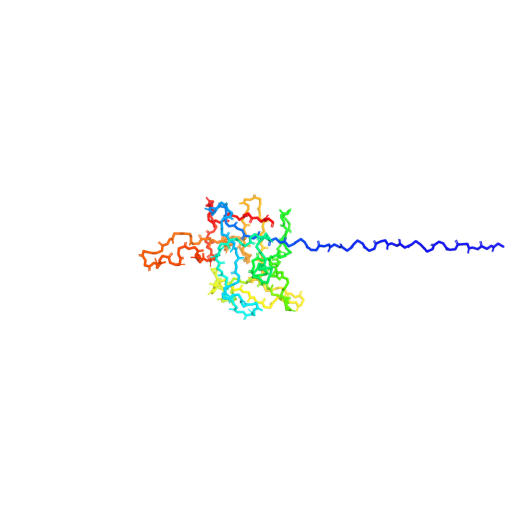 1
ATOM 1193 C CA . ARG A 1 156 ? -14.526 0.534 -12.685 1.00 59.56 156 ARG A CA 1
ATOM 1194 C C . ARG A 1 156 ? -13.655 1.527 -11.915 1.00 59.56 156 ARG A C 1
ATOM 1196 O O . ARG A 1 156 ? -12.517 1.746 -12.322 1.00 59.56 156 ARG A O 1
ATOM 1203 N N . ASN A 1 157 ? -14.184 2.102 -10.839 1.00 75.81 157 ASN A N 1
ATOM 1204 C CA . ASN A 1 157 ? -13.499 3.094 -10.010 1.00 75.81 157 ASN A CA 1
ATOM 1205 C C . ASN A 1 157 ? -12.946 2.496 -8.709 1.00 75.81 157 ASN A C 1
ATOM 1207 O O . ASN A 1 157 ? -12.398 3.229 -7.893 1.00 75.81 157 ASN A O 1
ATOM 1211 N N . VAL A 1 158 ? -13.119 1.190 -8.496 1.00 86.25 158 VAL A N 1
ATOM 1212 C CA . VAL A 1 158 ? -12.506 0.461 -7.388 1.00 86.25 158 VAL A CA 1
ATOM 1213 C C . VAL A 1 158 ? -11.458 -0.462 -7.985 1.00 86.25 158 VAL A C 1
ATOM 1215 O O . VAL A 1 158 ? -11.755 -1.211 -8.911 1.00 86.25 158 VAL A O 1
ATOM 1218 N N . LYS A 1 159 ? -10.220 -0.381 -7.504 1.00 91.12 159 LYS A N 1
ATOM 1219 C CA . LYS A 1 159 ? -9.122 -1.218 -8.003 1.00 91.12 159 LYS A CA 1
ATOM 1220 C C . LYS A 1 159 ? -8.479 -1.972 -6.862 1.00 91.12 159 LYS A C 1
ATOM 1222 O O . LYS A 1 159 ? -8.419 -1.473 -5.739 1.00 91.12 159 LYS A O 1
ATOM 1227 N N . ASP A 1 160 ? -7.998 -3.167 -7.157 1.00 91.81 160 ASP A N 1
ATOM 1228 C CA . ASP A 1 160 ? -7.233 -3.927 -6.187 1.00 91.81 160 ASP A CA 1
ATOM 1229 C C . ASP A 1 160 ? -5.806 -3.377 -6.083 1.00 91.81 160 ASP A C 1
ATOM 1231 O O . ASP A 1 160 ? -5.281 -2.687 -6.964 1.00 91.81 160 ASP A O 1
ATOM 1235 N N . VAL A 1 161 ? -5.191 -3.673 -4.947 1.00 93.50 161 VAL A N 1
ATOM 1236 C CA . VAL A 1 161 ? -3.796 -3.375 -4.661 1.00 93.50 161 VAL A CA 1
ATOM 1237 C C . VAL A 1 161 ? -3.156 -4.642 -4.119 1.00 93.50 161 VAL A C 1
ATOM 1239 O O . VAL A 1 161 ? -3.764 -5.382 -3.340 1.00 93.50 161 VAL A O 1
ATOM 1242 N N . ARG A 1 162 ? -1.917 -4.898 -4.521 1.00 93.56 162 ARG A N 1
ATOM 1243 C CA . ARG A 1 162 ? -1.135 -6.049 -4.065 1.00 93.56 162 ARG A CA 1
ATOM 1244 C C . ARG A 1 162 ? 0.304 -5.641 -3.799 1.00 93.56 162 ARG A C 1
ATOM 1246 O O . ARG A 1 162 ? 0.696 -4.500 -4.036 1.00 93.56 162 ARG A O 1
ATOM 1253 N N . THR A 1 163 ? 1.108 -6.593 -3.346 1.00 93.69 163 THR A N 1
ATOM 1254 C CA . THR A 1 163 ? 2.555 -6.482 -3.520 1.00 93.69 163 THR A CA 1
ATOM 1255 C C . THR A 1 163 ? 2.977 -7.299 -4.739 1.00 93.69 163 THR A C 1
ATOM 1257 O O . THR A 1 163 ? 2.395 -8.347 -5.027 1.00 93.69 163 THR A O 1
ATOM 1260 N N . TYR A 1 164 ? 3.956 -6.811 -5.492 1.00 92.38 164 TYR A N 1
ATOM 1261 C CA . TYR A 1 164 ? 4.457 -7.476 -6.691 1.00 92.38 164 TYR A CA 1
ATOM 1262 C C . TYR A 1 164 ? 5.967 -7.288 -6.838 1.00 92.38 164 TYR A C 1
ATOM 1264 O O . TYR A 1 164 ? 6.595 -6.530 -6.094 1.00 92.38 164 TYR A O 1
ATOM 1272 N N . THR A 1 165 ? 6.586 -8.007 -7.776 1.00 91.94 165 THR A N 1
ATOM 1273 C CA . THR A 1 165 ? 8.002 -7.805 -8.096 1.00 91.94 165 THR A CA 1
ATOM 1274 C C . THR A 1 165 ? 8.232 -6.348 -8.488 1.00 91.94 165 THR A C 1
ATOM 1276 O O . THR A 1 165 ? 7.535 -5.822 -9.358 1.00 91.94 165 THR A O 1
ATOM 1279 N N . CYS A 1 166 ? 9.204 -5.707 -7.837 1.00 91.19 166 CYS A N 1
ATOM 1280 C CA . CYS A 1 166 ? 9.546 -4.318 -8.107 1.00 91.19 166 CYS A CA 1
ATOM 1281 C C . CYS A 1 166 ? 10.040 -4.141 -9.546 1.00 91.19 166 CYS A C 1
ATOM 1283 O O . CYS A 1 166 ? 10.958 -4.830 -9.994 1.00 91.19 166 CYS A O 1
ATOM 1285 N N . GLY A 1 167 ? 9.448 -3.187 -10.251 1.00 90.12 167 GLY A N 1
ATOM 1286 C CA . GLY A 1 167 ? 9.803 -2.789 -11.601 1.00 90.12 167 GLY A CA 1
ATOM 1287 C C . GLY A 1 167 ? 9.475 -1.317 -11.822 1.00 90.12 167 GLY A C 1
ATOM 1288 O O . GLY A 1 167 ? 8.598 -0.752 -11.176 1.00 90.12 167 GLY A O 1
ATOM 1289 N N . ALA A 1 168 ? 10.181 -0.678 -12.752 1.00 85.94 168 ALA A N 1
ATOM 1290 C CA . ALA A 1 168 ? 9.977 0.732 -13.072 1.00 85.94 168 ALA A CA 1
ATOM 1291 C C . ALA A 1 168 ? 8.680 0.954 -13.867 1.00 85.94 168 ALA A C 1
ATOM 1293 O O . ALA A 1 168 ? 8.709 1.181 -15.074 1.00 85.94 168 ALA A O 1
ATOM 1294 N N . THR A 1 169 ? 7.540 0.864 -13.181 1.00 90.62 169 THR A N 1
ATOM 1295 C CA . THR A 1 169 ? 6.204 1.084 -13.742 1.00 90.62 169 THR A CA 1
ATOM 1296 C C . THR A 1 169 ? 5.463 2.154 -12.949 1.00 90.62 169 THR A C 1
ATOM 1298 O O . THR A 1 169 ? 5.633 2.277 -11.737 1.00 90.62 169 THR A O 1
ATOM 1301 N N . SER A 1 170 ? 4.595 2.909 -13.620 1.00 90.38 170 SER A N 1
ATOM 1302 C CA . SER A 1 170 ? 3.765 3.937 -12.982 1.00 90.38 170 SER A CA 1
ATOM 1303 C C . SER A 1 170 ? 2.732 3.364 -12.003 1.00 90.38 170 SER A C 1
ATOM 1305 O O . SER A 1 170 ? 2.245 4.097 -11.148 1.00 90.38 170 SER A O 1
ATOM 1307 N N . ASN A 1 171 ? 2.419 2.065 -12.096 1.00 92.50 171 ASN A N 1
ATOM 1308 C CA . ASN A 1 171 ? 1.531 1.361 -11.162 1.00 92.50 171 ASN A CA 1
ATOM 1309 C C . ASN A 1 171 ? 2.199 1.085 -9.804 1.00 92.50 171 ASN A C 1
ATOM 1311 O O . ASN A 1 171 ? 1.505 0.770 -8.841 1.00 92.50 171 ASN A O 1
ATOM 1315 N N . GLN A 1 172 ? 3.530 1.195 -9.732 1.00 94.31 172 GLN A N 1
ATOM 1316 C CA . GLN A 1 172 ? 4.327 0.986 -8.518 1.00 94.31 172 GLN A CA 1
ATOM 1317 C C . GLN A 1 172 ? 4.945 2.278 -7.970 1.00 94.31 172 GLN A C 1
ATOM 1319 O O . GLN A 1 172 ? 5.598 2.259 -6.926 1.00 94.31 172 GLN A O 1
ATOM 1324 N N . SER A 1 173 ? 4.734 3.400 -8.659 1.00 95.00 173 SER A N 1
ATOM 1325 C CA . SER A 1 173 ? 5.061 4.734 -8.165 1.00 95.00 173 SER A CA 1
ATOM 1326 C C . SER A 1 173 ? 3.837 5.342 -7.492 1.00 95.00 173 SER A C 1
ATOM 1328 O O . SER A 1 173 ? 2.732 5.284 -8.030 1.00 95.00 173 SER A O 1
ATOM 1330 N N . TRP A 1 174 ? 4.041 5.934 -6.320 1.00 94.31 174 TRP A N 1
ATOM 1331 C CA . TRP A 1 174 ? 2.983 6.412 -5.440 1.00 94.31 174 TRP A CA 1
ATOM 1332 C C . TRP A 1 174 ? 3.229 7.862 -5.061 1.00 94.31 174 TRP A C 1
ATOM 1334 O O . TRP A 1 174 ? 4.221 8.184 -4.411 1.00 94.31 174 TRP A O 1
ATOM 1344 N N . ASP A 1 175 ? 2.308 8.732 -5.447 1.00 92.75 175 ASP A N 1
ATOM 1345 C CA . ASP A 1 175 ? 2.267 10.075 -4.912 1.00 92.75 175 ASP A CA 1
ATOM 1346 C C . ASP A 1 175 ? 1.735 10.030 -3.479 1.00 92.75 175 ASP A C 1
ATOM 1348 O O . ASP A 1 175 ? 0.705 9.416 -3.183 1.00 92.75 175 ASP A O 1
ATOM 1352 N N . ILE A 1 176 ? 2.479 10.662 -2.583 1.00 89.62 176 ILE A N 1
ATOM 1353 C CA . ILE A 1 176 ? 2.107 10.798 -1.185 1.00 89.62 176 ILE A CA 1
ATOM 1354 C C . ILE A 1 176 ? 1.900 12.283 -0.981 1.00 89.62 176 ILE A C 1
ATOM 1356 O O . ILE A 1 176 ? 2.870 13.045 -1.007 1.00 89.62 176 ILE A O 1
ATOM 1360 N N . GLN A 1 177 ? 0.653 12.684 -0.777 1.00 83.38 177 GLN A N 1
ATOM 1361 C CA . GLN A 1 177 ? 0.261 14.080 -0.615 1.00 83.38 177 GLN A CA 1
ATOM 1362 C C . GLN A 1 177 ? -0.034 14.328 0.850 1.00 83.38 177 GLN A C 1
ATOM 1364 O O . GLN A 1 177 ? -1.027 13.757 1.345 1.00 83.38 177 GLN A O 1
#

Radius of gyration: 18.98 Å; Cα contacts (8 Å, |Δi|>4): 373; chains: 1; bounding box: 41×55×66 Å

Organism: NCBI:txid1296096

Solvent-accessible surface area (backbone atoms only — not comparable to full-atom values): 10028 Å² total; per-residue (Å²): 138,83,85,81,81,80,83,77,82,76,80,79,78,75,78,74,78,64,72,24,39,43,18,37,49,68,49,77,64,48,33,20,48,22,40,41,94,72,46,94,46,71,71,28,41,43,26,30,31,65,53,68,59,86,85,50,93,53,68,84,62,38,44,42,34,28,32,23,67,74,61,83,84,54,77,70,75,34,53,42,27,47,33,92,47,98,56,70,30,17,49,23,35,33,86,70,84,46,73,52,30,77,46,38,22,28,28,70,50,46,76,96,58,63,49,63,40,31,28,33,33,44,44,96,78,33,30,46,28,40,62,50,102,44,78,90,51,35,22,19,44,32,51,47,77,75,75,63,99,78,66,54,88,85,45,75,63,50,32,53,47,41,48,37,82,68,61,102,44,49,41,30,16,42,47,74,84